Protein AF-A0A3L7TBD5-F1 (afdb_monomer_lite)

Foldseek 3Di:
DPQPADPLLVQLLQQQCVVCVVVVHRDRALVSSVLSLLQPCVFPVNVLQVVQFQDPVVSVVSVPPDDDPPPDDPVVPPPDDPPPVVVVVLSVQLCVPPNNYSVSSLVSCVPPHPCNVVVSVVRGGDPVVSVVVVVVVVPPPDPCPDPDPPCVVVVLLVLLQLLLVLLVLLLVLLVLLLCCCCPVVVHPVLNVLSVVLNVLSVVLSVVDPPCSNVVSHDPPPPPCPPDDDPLNVDDPDSVSSNVVSLVSNLVSLVSCLVSVVVVDPVSNVSSVVSSVSSVVSVVVVVVSVVVCVLCVPADAEAEDEPVCLDPVSLVVVLVVLVVRHAEYEYDYDDDDPVSVVVVVVSVVVSCVVSVHYYHYPDD

Structure (mmCIF, N/CA/C/O backbone):
data_AF-A0A3L7TBD5-F1
#
_entry.id   AF-A0A3L7TBD5-F1
#
loop_
_atom_site.group_PDB
_atom_site.id
_atom_site.type_symbol
_atom_site.label_atom_id
_atom_site.label_alt_id
_atom_site.label_comp_id
_atom_site.label_asym_id
_atom_site.label_entity_id
_atom_site.label_seq_id
_atom_site.pdbx_PDB_ins_code
_atom_site.Cartn_x
_atom_site.Cartn_y
_atom_site.Cartn_z
_atom_site.occupancy
_atom_site.B_iso_or_equiv
_atom_site.auth_seq_id
_atom_site.auth_comp_id
_atom_site.auth_asym_id
_atom_site.auth_atom_id
_atom_site.pdbx_PDB_model_num
ATOM 1 N N . MET A 1 1 ? -10.006 13.320 22.176 1.00 32.62 1 MET A N 1
ATOM 2 C CA . MET A 1 1 ? -10.941 13.324 23.313 1.00 32.62 1 MET A CA 1
ATOM 3 C C . MET A 1 1 ? -10.273 12.534 24.424 1.00 32.62 1 MET A C 1
ATOM 5 O O . MET A 1 1 ? -10.034 11.346 24.231 1.00 32.62 1 MET A O 1
ATOM 9 N N . GLU A 1 2 ? -9.809 13.201 25.481 1.00 36.69 2 GLU A N 1
ATOM 10 C CA . GLU A 1 2 ? -9.269 12.500 26.653 1.00 36.69 2 GLU A CA 1
ATOM 11 C C . GLU A 1 2 ? -10.401 11.669 27.273 1.00 36.69 2 GLU A C 1
ATOM 13 O O . GLU A 1 2 ? -11.521 12.150 27.407 1.00 36.69 2 GLU A O 1
ATOM 18 N N . LEU A 1 3 ? -10.144 10.389 27.548 1.00 50.59 3 LEU A N 1
ATOM 19 C CA . LEU A 1 3 ? -11.123 9.492 28.164 1.00 50.59 3 LEU A CA 1
ATOM 20 C C . LEU A 1 3 ? -11.339 9.939 29.618 1.00 50.59 3 LEU A C 1
ATOM 22 O O . LEU A 1 3 ? -10.453 9.723 30.448 1.00 50.59 3 LEU A O 1
ATOM 26 N N . GLU A 1 4 ? -12.489 10.537 29.934 1.00 58.34 4 GLU A N 1
ATOM 27 C CA . GLU A 1 4 ? -12.865 10.907 31.307 1.00 58.34 4 GLU A CA 1
ATOM 28 C C . GLU A 1 4 ? -13.309 9.670 32.106 1.00 58.34 4 GLU A C 1
ATOM 30 O O . GLU A 1 4 ? -14.465 9.500 32.474 1.00 58.34 4 GLU A O 1
ATOM 35 N N . LEU A 1 5 ? -12.376 8.753 32.367 1.00 62.25 5 LEU A N 1
ATOM 36 C CA . LEU A 1 5 ? -12.592 7.710 33.368 1.00 62.25 5 LEU A CA 1
ATOM 37 C C . LEU A 1 5 ? -12.503 8.326 34.761 1.00 62.25 5 LEU A C 1
ATOM 39 O O . LEU A 1 5 ? -11.582 9.096 35.052 1.00 62.25 5 LEU A O 1
ATOM 43 N N . SER A 1 6 ? -13.386 7.902 35.664 1.00 67.31 6 SER A N 1
ATOM 44 C CA . SER A 1 6 ? -13.241 8.259 37.073 1.00 67.31 6 SER A CA 1
ATOM 45 C C . SER A 1 6 ? -11.882 7.784 37.600 1.00 67.31 6 SER A C 1
ATOM 47 O O . SER A 1 6 ? -11.370 6.726 37.214 1.00 67.31 6 SER A O 1
ATOM 49 N N . SER A 1 7 ? -11.293 8.544 38.526 1.00 65.50 7 SER A N 1
ATOM 50 C CA . SER A 1 7 ? -9.978 8.199 39.082 1.00 65.50 7 SER A CA 1
ATOM 51 C C . SER A 1 7 ? -9.959 6.801 39.722 1.00 65.50 7 SER A C 1
ATOM 53 O O . SER A 1 7 ? -8.948 6.107 39.648 1.00 65.50 7 SER A O 1
ATOM 55 N N . ALA A 1 8 ? -11.086 6.359 40.291 1.00 66.06 8 ALA A N 1
ATOM 56 C CA . ALA A 1 8 ? -11.262 5.017 40.842 1.00 66.06 8 ALA A CA 1
ATOM 57 C C . ALA A 1 8 ? -11.286 3.932 39.753 1.00 66.06 8 ALA A C 1
ATOM 59 O O . ALA A 1 8 ? -10.592 2.926 39.885 1.00 66.06 8 ALA A O 1
ATOM 60 N N . CYS A 1 9 ? -12.019 4.151 38.656 1.00 69.81 9 CYS A N 1
ATOM 61 C CA . CYS A 1 9 ? -12.056 3.218 37.527 1.00 69.81 9 CYS A CA 1
ATOM 62 C C . CYS A 1 9 ? -10.676 3.064 36.878 1.00 69.81 9 CYS A C 1
ATOM 64 O O . CYS A 1 9 ? -10.255 1.947 36.583 1.00 69.81 9 CYS A O 1
ATOM 66 N N . ARG A 1 10 ? -9.947 4.173 36.697 1.00 68.38 10 ARG A N 1
ATOM 67 C CA . ARG A 1 10 ? -8.594 4.149 36.129 1.00 68.38 10 ARG A CA 1
ATOM 68 C C . ARG A 1 10 ? -7.637 3.325 36.993 1.00 68.38 10 ARG A C 1
ATOM 70 O O . ARG A 1 10 ? -6.993 2.421 36.476 1.00 68.38 10 ARG A O 1
ATOM 77 N N . ARG A 1 11 ? -7.620 3.571 38.310 1.00 69.06 11 ARG A N 1
ATOM 78 C CA . ARG A 1 11 ? -6.788 2.808 39.258 1.00 69.06 11 ARG A CA 1
ATOM 79 C C . ARG A 1 11 ? -7.113 1.315 39.252 1.00 69.06 11 ARG A C 1
ATOM 81 O O . ARG A 1 11 ? -6.197 0.500 39.254 1.00 69.06 11 ARG A O 1
ATOM 88 N N . ALA A 1 12 ? -8.397 0.955 39.226 1.00 73.12 12 ALA A N 1
ATOM 89 C CA . ALA A 1 12 ? -8.809 -0.446 39.177 1.00 73.12 12 ALA A CA 1
ATOM 90 C C . ALA A 1 12 ? -8.373 -1.127 37.871 1.00 73.12 12 ALA A C 1
ATOM 92 O O . ALA A 1 12 ? -7.900 -2.260 37.890 1.00 73.12 12 ALA A O 1
ATOM 93 N N . LEU A 1 13 ? -8.488 -0.437 36.734 1.00 73.25 13 LEU A N 1
ATOM 94 C CA . LEU A 1 13 ? -8.055 -0.975 35.448 1.00 73.25 13 LEU A CA 1
ATOM 95 C C . LEU A 1 13 ? -6.535 -1.195 35.421 1.00 73.25 13 LEU A C 1
ATOM 97 O O . LEU A 1 13 ? -6.084 -2.272 35.040 1.00 73.25 13 LEU A O 1
ATOM 101 N N . ASP A 1 14 ? -5.754 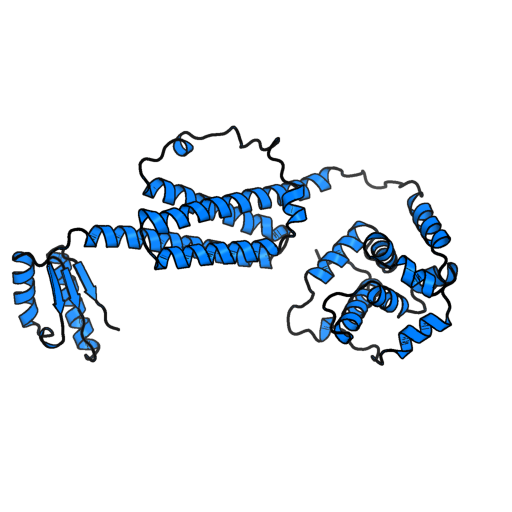-0.225 35.898 1.00 66.19 14 ASP A N 1
ATOM 102 C CA . ASP A 1 14 ? -4.292 -0.339 35.983 1.00 66.19 14 ASP A CA 1
ATOM 103 C C . ASP A 1 14 ? -3.857 -1.509 36.859 1.00 66.19 14 ASP A C 1
ATOM 105 O O . ASP A 1 14 ? -2.980 -2.295 36.491 1.00 66.19 14 ASP A O 1
ATOM 109 N N . PHE A 1 15 ? -4.508 -1.652 38.010 1.00 71.38 15 PHE A N 1
ATOM 110 C CA . PHE A 1 15 ? -4.182 -2.707 38.950 1.00 71.38 15 PHE A CA 1
ATOM 111 C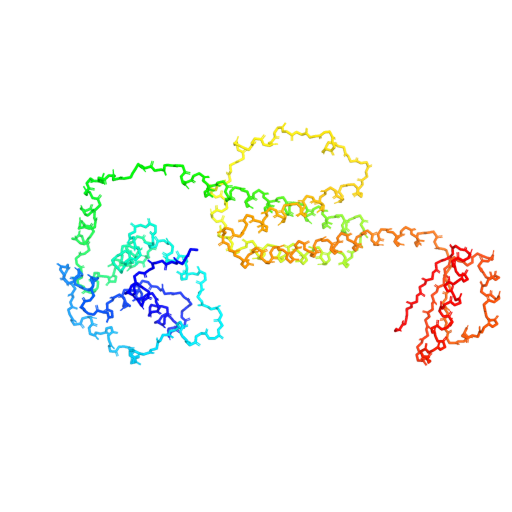 C . PHE A 1 15 ? -4.568 -4.096 38.413 1.00 71.38 15 PHE A C 1
ATOM 113 O O . PHE A 1 15 ? -3.806 -5.046 38.582 1.00 71.38 15 PHE A O 1
ATOM 120 N N . ALA A 1 16 ? -5.665 -4.219 37.658 1.00 74.56 16 ALA A N 1
ATOM 121 C CA . ALA A 1 16 ? -6.030 -5.470 36.992 1.00 74.56 16 ALA A CA 1
ATOM 122 C C . ALA A 1 16 ? -4.959 -5.932 35.988 1.00 74.56 16 ALA A C 1
ATOM 124 O O . ALA A 1 16 ? -4.599 -7.109 35.959 1.00 74.56 16 ALA A O 1
ATOM 125 N N . PHE A 1 17 ? -4.419 -5.008 35.184 1.00 70.12 17 PHE A N 1
ATOM 126 C CA . PHE A 1 17 ? -3.333 -5.313 34.246 1.00 70.12 17 PHE A CA 1
ATOM 127 C C . PHE A 1 17 ? -2.033 -5.691 34.961 1.00 70.12 17 PHE A C 1
ATOM 129 O O . PHE A 1 17 ? -1.319 -6.573 34.485 1.00 70.12 17 PHE A O 1
ATOM 136 N N . HIS A 1 18 ? -1.743 -5.071 36.107 1.00 66.94 18 HIS A N 1
ATOM 137 C CA . HIS A 1 18 ? -0.585 -5.437 36.919 1.00 66.94 18 HIS A CA 1
ATOM 138 C C . HIS A 1 18 ? -0.689 -6.879 37.435 1.00 66.94 18 HIS A C 1
ATOM 140 O O . HIS A 1 18 ? 0.249 -7.656 37.272 1.00 66.94 18 HIS A O 1
ATOM 146 N N . LEU A 1 19 ? -1.848 -7.260 37.983 1.00 67.56 19 LEU A N 1
ATOM 147 C CA . LEU A 1 19 ? -2.091 -8.620 38.476 1.00 67.56 19 LEU A CA 1
ATOM 148 C C . LEU A 1 19 ? -1.959 -9.668 37.360 1.00 67.56 19 LEU A C 1
ATOM 150 O O . LEU A 1 19 ? -1.375 -10.727 37.569 1.00 67.56 19 LEU A O 1
ATOM 154 N N . ALA A 1 20 ? -2.455 -9.364 36.158 1.00 67.19 20 ALA A N 1
ATOM 155 C CA . ALA A 1 20 ? -2.310 -10.252 35.005 1.00 67.19 20 ALA A CA 1
ATOM 156 C C . ALA A 1 20 ? -0.838 -10.437 34.605 1.00 67.19 20 ALA A C 1
ATOM 158 O O . ALA A 1 20 ? -0.393 -11.557 34.347 1.00 67.19 20 ALA A O 1
ATOM 159 N N . PHE A 1 21 ? -0.071 -9.343 34.601 1.00 65.12 21 PHE A N 1
ATOM 160 C CA . PHE A 1 21 ? 1.344 -9.361 34.245 1.00 65.12 21 PHE A CA 1
ATOM 161 C C . PHE A 1 21 ? 2.186 -10.190 35.225 1.00 65.12 21 PHE A C 1
ATOM 163 O O . PHE A 1 21 ? 3.085 -10.911 34.792 1.00 65.12 21 PHE A O 1
ATOM 170 N N . GLU A 1 22 ? 1.877 -10.143 36.522 1.00 65.94 22 GLU A N 1
ATOM 171 C CA . GLU A 1 22 ? 2.547 -10.960 37.546 1.00 65.94 22 GLU A CA 1
ATOM 172 C C . GLU A 1 22 ? 2.331 -12.465 37.341 1.00 65.94 22 GLU A C 1
ATOM 174 O O . GLU A 1 22 ? 3.229 -13.261 37.612 1.00 65.94 22 GLU A O 1
ATOM 179 N N . GLU A 1 23 ? 1.185 -12.861 36.787 1.00 68.12 23 GLU A N 1
ATOM 180 C CA . GLU A 1 23 ? 0.908 -14.248 36.398 1.00 68.12 23 GLU A CA 1
ATOM 181 C C . GLU A 1 23 ? 1.479 -14.621 35.012 1.00 68.12 23 GLU A C 1
ATOM 183 O O . GLU A 1 23 ? 1.292 -15.742 34.535 1.00 68.12 23 GLU A O 1
ATOM 188 N N . GLY A 1 24 ? 2.184 -13.702 34.342 1.00 59.91 24 GLY A N 1
ATOM 189 C CA . GLY A 1 24 ? 2.690 -13.891 32.980 1.00 59.91 24 GLY A CA 1
ATOM 190 C C . GLY A 1 24 ? 1.596 -13.857 31.907 1.00 59.91 24 GLY A C 1
ATOM 191 O O . GLY A 1 24 ? 1.828 -14.282 30.772 1.00 59.91 24 GLY A O 1
ATOM 192 N N . ILE A 1 25 ? 0.406 -13.358 32.250 1.00 62.72 25 ILE A N 1
ATOM 193 C CA . ILE A 1 25 ? -0.750 -13.254 31.363 1.00 62.72 25 ILE A CA 1
ATOM 194 C C . ILE A 1 25 ? -0.787 -11.845 30.760 1.00 62.72 25 ILE A C 1
ATOM 196 O O . ILE A 1 25 ? -0.716 -10.830 31.447 1.00 62.72 25 ILE A O 1
ATOM 200 N N . LEU A 1 26 ? -0.905 -11.776 29.434 1.00 57.16 26 LEU A N 1
ATOM 201 C CA . LEU A 1 26 ? -0.907 -10.514 28.682 1.00 57.16 26 LEU A CA 1
ATOM 202 C C . LEU A 1 26 ? -2.213 -9.712 28.817 1.00 57.16 26 LEU A C 1
ATOM 204 O O . LEU A 1 26 ? -2.220 -8.517 28.524 1.00 57.16 26 LEU A O 1
ATOM 208 N N . GLU A 1 27 ? -3.316 -10.360 29.194 1.00 65.81 27 GLU A N 1
ATOM 209 C CA . GLU A 1 27 ? -4.639 -9.745 29.326 1.00 65.81 27 GLU A CA 1
ATOM 210 C C . GLU A 1 27 ? -5.276 -10.084 30.680 1.00 65.81 27 GLU A C 1
ATOM 212 O O . GLU A 1 27 ? -5.279 -11.251 31.077 1.00 65.81 27 GLU A O 1
ATOM 217 N N . PRO A 1 28 ? -5.854 -9.098 31.388 1.00 69.44 28 PRO A N 1
ATOM 218 C CA . PRO A 1 28 ? -6.527 -9.368 32.642 1.00 69.44 28 PRO A CA 1
ATOM 219 C C . PRO A 1 28 ? -7.815 -10.140 32.392 1.00 69.44 28 PRO A C 1
ATOM 221 O O . PRO A 1 28 ? -8.750 -9.647 31.778 1.00 69.44 28 PRO A O 1
ATOM 224 N N . GLU A 1 29 ? -7.859 -11.368 32.892 1.00 72.31 29 GLU A N 1
ATOM 225 C CA . GLU A 1 29 ? -9.085 -12.145 33.072 1.00 72.31 29 GLU A CA 1
ATOM 226 C C . GLU A 1 29 ? -9.986 -11.571 34.184 1.00 72.31 29 GLU A C 1
ATOM 228 O O . GLU A 1 29 ? -9.539 -10.787 35.025 1.00 72.31 29 GLU A O 1
ATOM 233 N N . ALA A 1 30 ? -11.235 -12.048 34.250 1.00 74.88 30 ALA A N 1
ATOM 234 C CA . ALA A 1 30 ? -12.254 -11.610 35.211 1.00 74.88 30 ALA A CA 1
ATOM 235 C C . ALA A 1 30 ? -11.753 -11.590 36.665 1.00 74.88 30 ALA A C 1
ATOM 237 O O . ALA A 1 30 ? -12.043 -10.660 37.414 1.00 74.88 30 ALA A O 1
ATOM 238 N N . LYS A 1 31 ? -10.941 -12.583 37.051 1.00 77.69 31 LYS A N 1
ATOM 239 C CA . LYS A 1 31 ? -10.355 -12.686 38.395 1.00 77.69 31 LYS A CA 1
ATOM 240 C C . LYS A 1 31 ? -9.462 -11.491 38.748 1.00 77.69 31 LYS A C 1
ATOM 242 O O . LYS A 1 31 ? -9.508 -11.023 39.884 1.00 77.69 31 LYS A O 1
ATOM 247 N N . HIS A 1 32 ? -8.699 -10.968 37.786 1.00 78.19 32 HIS A N 1
ATOM 248 C CA . HIS A 1 32 ? -7.800 -9.833 37.995 1.00 78.19 32 HIS A CA 1
ATOM 249 C C . HIS A 1 32 ? -8.599 -8.533 38.098 1.00 78.19 32 HIS A C 1
ATOM 251 O O . HIS A 1 32 ? -8.355 -7.729 38.992 1.00 78.19 32 HIS A O 1
ATOM 257 N N . CYS A 1 33 ? -9.604 -8.360 37.234 1.00 77.75 33 CYS A N 1
ATOM 258 C CA . CYS A 1 33 ? -10.476 -7.187 37.240 1.00 77.75 33 CYS A CA 1
ATOM 259 C C . CYS A 1 33 ? -11.320 -7.094 38.520 1.00 77.75 33 CYS A C 1
ATOM 261 O O . CYS A 1 33 ? -11.387 -6.032 39.133 1.00 77.75 33 CYS A O 1
ATOM 263 N N . ILE A 1 34 ? -11.915 -8.206 38.969 1.00 79.06 34 ILE A N 1
ATOM 264 C CA . ILE A 1 34 ? -12.702 -8.253 40.212 1.00 79.06 34 ILE A CA 1
ATOM 265 C C . ILE A 1 34 ? -11.802 -7.984 41.422 1.00 79.06 34 ILE A C 1
ATOM 267 O O . ILE A 1 34 ? -12.145 -7.162 42.268 1.00 79.06 34 ILE A O 1
ATOM 271 N N . SER A 1 35 ? -10.624 -8.614 41.482 1.00 78.00 35 SER A N 1
ATOM 272 C CA . SER A 1 35 ? -9.656 -8.367 42.561 1.00 78.00 35 SER A CA 1
ATOM 273 C C . SER A 1 35 ? -9.225 -6.904 42.605 1.00 78.00 35 SER A C 1
ATOM 275 O O . SER A 1 35 ? -9.069 -6.338 43.686 1.00 78.00 35 SER A O 1
ATOM 277 N N . ALA A 1 36 ? -9.089 -6.269 41.439 1.00 78.62 36 ALA A N 1
ATOM 278 C CA . ALA A 1 36 ? -8.700 -4.877 41.367 1.00 78.62 36 ALA A CA 1
ATOM 279 C C . ALA A 1 36 ? -9.809 -3.898 41.768 1.00 78.62 36 ALA A C 1
ATOM 281 O O . ALA A 1 36 ? -9.531 -2.892 42.417 1.00 78.62 36 ALA A O 1
ATOM 282 N N . LEU A 1 37 ? -11.067 -4.206 41.446 1.00 79.81 37 LEU A N 1
ATOM 283 C CA . LEU A 1 37 ? -12.223 -3.440 41.919 1.00 79.81 37 LEU A CA 1
ATOM 284 C C . LEU A 1 37 ? -12.410 -3.548 43.439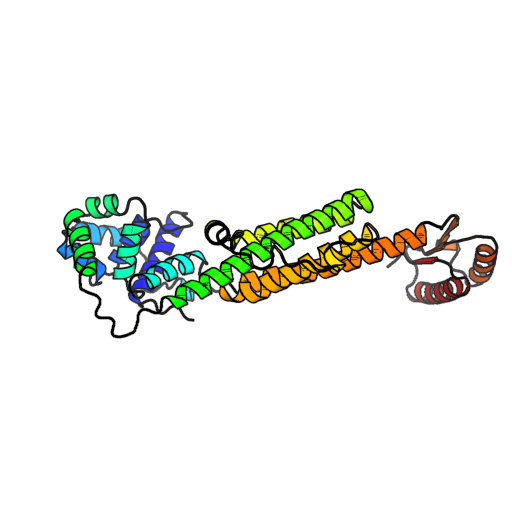 1.00 79.81 37 LEU A C 1
ATOM 286 O O . LEU A 1 37 ? -12.783 -2.567 44.078 1.00 79.81 37 LEU A O 1
ATOM 290 N N . LEU A 1 38 ? -12.108 -4.715 44.015 1.00 79.94 38 LEU A N 1
ATOM 291 C CA . LEU A 1 38 ? -12.195 -4.979 45.456 1.00 79.94 38 LEU A CA 1
ATOM 292 C C . LEU A 1 38 ? -10.986 -4.470 46.258 1.00 79.94 38 LEU A C 1
ATOM 294 O O . LEU A 1 38 ? -10.988 -4.545 47.488 1.00 79.94 38 LEU A O 1
ATOM 298 N N . PHE A 1 39 ? -9.955 -3.944 45.588 1.00 75.31 39 PHE A N 1
ATOM 299 C CA . PHE A 1 39 ? -8.785 -3.362 46.249 1.00 75.31 39 PHE A CA 1
ATOM 300 C C . PHE A 1 39 ? -9.131 -2.101 47.051 1.00 75.31 39 PHE A C 1
ATOM 302 O O . PHE A 1 39 ? -8.462 -1.804 48.040 1.00 75.31 39 PHE A O 1
ATOM 309 N N . ASP A 1 40 ? -10.185 -1.382 46.652 1.00 72.00 40 ASP A N 1
ATOM 310 C CA . ASP A 1 40 ? -10.737 -0.249 47.392 1.00 72.00 40 ASP A CA 1
ATOM 311 C C . ASP A 1 40 ? -11.884 -0.731 48.311 1.00 72.00 40 ASP A C 1
ATOM 313 O O . ASP A 1 40 ? -13.018 -0.904 47.850 1.00 72.00 40 ASP A O 1
ATOM 317 N N . PRO A 1 41 ? -11.625 -1.007 49.608 1.00 65.62 41 PRO A N 1
ATOM 318 C CA . PRO A 1 41 ? -12.597 -1.640 50.505 1.00 65.62 41 PRO A CA 1
ATOM 319 C C . PRO A 1 41 ? -13.785 -0.740 50.874 1.00 65.62 41 PRO A C 1
ATOM 321 O O . PRO A 1 41 ? -14.825 -1.252 51.296 1.00 65.62 41 PRO A O 1
ATOM 324 N N . GLU A 1 42 ? -13.614 0.574 50.719 1.00 69.44 42 GLU A N 1
ATOM 325 C CA . GLU A 1 42 ? -14.640 1.611 50.898 1.00 69.44 42 GLU A CA 1
ATOM 326 C C . GLU A 1 42 ? -15.197 2.082 49.541 1.00 69.44 42 GLU A C 1
ATOM 328 O O . GLU A 1 42 ? -16.036 2.981 49.473 1.00 69.44 42 GLU A O 1
ATOM 333 N N . GLY A 1 43 ? -14.725 1.483 48.442 1.00 72.88 43 GLY A N 1
ATOM 334 C CA . GLY A 1 43 ? -15.135 1.817 47.090 1.00 72.88 43 GLY A CA 1
ATOM 335 C C . GLY A 1 43 ? -16.595 1.440 46.808 1.00 72.88 43 GLY A C 1
ATOM 336 O O . GLY A 1 43 ? -17.140 0.509 47.410 1.00 72.88 43 GLY A O 1
ATOM 337 N N . PRO A 1 44 ? -17.241 2.113 45.838 1.00 75.00 44 PRO A N 1
ATOM 338 C CA . PRO A 1 44 ? -18.661 1.916 45.537 1.00 75.00 44 PRO A CA 1
ATOM 339 C C . PRO A 1 44 ? -18.986 0.482 45.094 1.00 75.00 44 PRO A C 1
ATOM 341 O O . PRO A 1 44 ? -20.044 -0.035 45.434 1.00 75.00 44 PRO A O 1
ATOM 344 N N . VAL A 1 45 ? -18.064 -0.190 44.396 1.00 80.19 45 VAL A N 1
ATOM 345 C CA . VAL A 1 45 ? -18.223 -1.594 43.980 1.00 80.19 45 VAL A CA 1
ATOM 346 C C . VAL A 1 45 ? -18.172 -2.541 45.175 1.00 80.19 45 VAL A C 1
ATOM 348 O O . VAL A 1 45 ? -19.011 -3.430 45.286 1.00 80.19 45 VAL A O 1
ATOM 351 N N . THR A 1 46 ? -17.225 -2.344 46.092 1.00 80.81 46 THR A N 1
ATOM 352 C CA . THR A 1 46 ? -17.104 -3.188 47.284 1.00 80.81 46 THR A CA 1
ATOM 353 C C . THR A 1 46 ? -18.321 -3.039 48.191 1.00 80.81 46 THR A C 1
ATOM 355 O O . THR A 1 46 ? -18.842 -4.040 48.674 1.00 80.81 46 THR A O 1
ATOM 358 N N . ASN A 1 47 ? -18.804 -1.810 48.389 1.00 80.62 47 ASN A N 1
ATOM 359 C CA . ASN A 1 47 ? -20.003 -1.553 49.186 1.00 80.62 47 ASN A CA 1
ATOM 360 C C . ASN A 1 47 ? -21.251 -2.170 48.549 1.00 80.62 47 ASN A C 1
ATOM 362 O O . ASN A 1 47 ? -21.986 -2.871 49.237 1.00 80.62 47 ASN A O 1
ATOM 366 N N . LEU A 1 48 ? -21.420 -2.028 47.231 1.00 83.25 48 LEU A N 1
ATOM 367 C CA . LEU A 1 48 ? -22.513 -2.683 46.515 1.00 83.25 48 LEU A CA 1
ATOM 368 C C . LEU A 1 48 ? -22.461 -4.208 46.678 1.00 83.25 48 LEU A C 1
ATOM 370 O O . LEU A 1 48 ? -23.459 -4.839 46.999 1.00 83.25 48 LEU A O 1
ATOM 374 N N . LEU A 1 49 ? -21.295 -4.827 46.488 1.00 83.19 49 LEU A N 1
ATOM 375 C CA . LEU A 1 49 ? -21.169 -6.281 46.599 1.00 83.19 49 LEU A CA 1
ATOM 376 C C . LEU A 1 49 ? -21.371 -6.786 48.040 1.00 83.19 49 LEU A C 1
ATOM 378 O O . LEU A 1 49 ? -21.864 -7.902 48.215 1.00 83.19 49 LEU A O 1
ATOM 382 N N . LYS A 1 50 ? -21.058 -5.982 49.071 1.00 83.94 50 LYS A N 1
ATOM 383 C CA . LYS A 1 50 ? -21.411 -6.284 50.474 1.00 83.94 50 LYS A CA 1
ATOM 384 C C . LYS A 1 50 ? -22.925 -6.362 50.665 1.00 83.94 50 LYS A C 1
ATOM 386 O O . LYS A 1 50 ? -23.386 -7.306 51.306 1.00 83.94 50 LYS A O 1
ATOM 391 N N . ASP A 1 51 ? -23.683 -5.452 50.052 1.00 83.81 51 ASP A N 1
ATOM 392 C CA . ASP A 1 51 ? -25.153 -5.471 50.101 1.00 83.81 51 ASP A CA 1
ATOM 393 C C . ASP A 1 51 ? -25.740 -6.760 49.487 1.00 83.81 51 ASP A C 1
ATOM 395 O O . ASP A 1 51 ? -26.828 -7.190 49.867 1.00 83.81 51 ASP A O 1
ATOM 399 N N . PHE A 1 52 ? -24.984 -7.430 48.607 1.00 85.69 52 PHE A N 1
ATOM 400 C CA . PHE A 1 52 ? -25.340 -8.712 47.985 1.00 85.69 52 PHE A CA 1
ATOM 401 C C . PHE A 1 52 ? -24.621 -9.936 48.575 1.00 85.69 52 PHE A C 1
ATOM 403 O O . PHE A 1 52 ? -24.653 -11.010 47.973 1.00 85.69 52 PHE A O 1
ATOM 410 N N . GLY A 1 53 ? -24.001 -9.821 49.754 1.00 81.31 53 GLY A N 1
ATOM 411 C CA . GLY A 1 53 ? -23.485 -10.972 50.508 1.00 81.31 53 GLY A CA 1
ATOM 412 C C . GLY A 1 53 ? -21.992 -11.279 50.348 1.00 81.31 53 GLY A C 1
ATOM 413 O O . GLY A 1 53 ? -21.544 -12.341 50.789 1.00 81.31 53 GLY A O 1
ATOM 414 N N . LEU A 1 54 ? -21.199 -10.369 49.767 1.00 84.06 54 LEU A N 1
ATOM 415 C CA . LEU A 1 54 ? -19.739 -10.507 49.697 1.00 84.06 54 LEU A CA 1
ATOM 416 C C . LEU A 1 54 ? -19.131 -10.772 51.087 1.00 84.06 54 LEU A C 1
ATOM 418 O O . LEU A 1 54 ? -19.275 -9.970 52.011 1.00 84.06 54 LEU A O 1
ATOM 422 N N . GLN A 1 55 ? -18.400 -11.879 51.233 1.00 77.88 55 GLN A N 1
ATOM 423 C CA . GLN A 1 55 ? -17.765 -12.238 52.503 1.00 77.88 55 GLN A CA 1
ATOM 424 C C . GLN A 1 55 ? -16.512 -11.390 52.764 1.00 77.88 55 GLN A C 1
ATOM 426 O O . GLN A 1 55 ? -15.538 -11.456 52.012 1.00 77.88 55 GLN A O 1
ATOM 431 N N . GLU A 1 56 ? -16.473 -10.662 53.885 1.00 67.31 56 GLU A N 1
ATOM 432 C CA . GLU A 1 56 ? -15.344 -9.780 54.238 1.00 67.31 56 GLU A CA 1
ATOM 433 C C . GLU A 1 56 ? -13.990 -10.508 54.325 1.00 67.31 56 GLU A C 1
ATOM 435 O O . GLU A 1 56 ? -12.950 -9.949 53.973 1.00 67.31 56 GLU A O 1
ATOM 440 N N . SER A 1 57 ? -13.986 -11.789 54.710 1.00 64.62 57 SER A N 1
ATOM 441 C CA . SER A 1 57 ? -12.776 -12.625 54.755 1.00 64.62 57 SER A CA 1
ATOM 442 C C . SER A 1 57 ? -12.122 -12.821 53.379 1.00 64.62 57 SER A C 1
ATOM 444 O O . SER A 1 57 ? -10.908 -13.017 53.299 1.00 64.62 57 SER A O 1
ATOM 446 N N . ARG A 1 58 ? -12.898 -12.722 52.290 1.00 65.12 58 ARG A N 1
ATOM 447 C CA . ARG A 1 58 ? -12.424 -12.855 50.903 1.00 65.12 58 ARG A CA 1
ATOM 448 C C . ARG A 1 58 ? -11.869 -11.548 50.333 1.00 65.12 58 ARG A C 1
ATOM 450 O O . ARG A 1 58 ? -10.978 -11.594 49.486 1.00 65.12 58 ARG A O 1
ATOM 457 N N . ILE A 1 59 ? -12.298 -10.403 50.867 1.00 60.41 59 ILE A N 1
ATOM 458 C CA . ILE A 1 59 ? -11.728 -9.081 50.550 1.00 60.41 59 ILE A CA 1
ATOM 459 C C . ILE A 1 59 ? -10.276 -9.008 51.049 1.00 60.41 59 ILE A C 1
ATOM 461 O O . ILE A 1 59 ? -9.384 -8.519 50.360 1.00 60.41 59 ILE A O 1
ATOM 465 N N . VAL A 1 60 ? -10.005 -9.563 52.236 1.00 51.09 60 VAL A N 1
ATOM 466 C CA . VAL A 1 60 ? -8.660 -9.569 52.835 1.00 51.09 60 VAL A CA 1
ATOM 467 C C . VAL A 1 60 ? -7.709 -10.528 52.109 1.00 51.09 60 VAL A C 1
ATOM 469 O O . VAL A 1 60 ? -6.532 -10.204 51.968 1.00 51.09 60 VAL A O 1
ATOM 472 N N . SER A 1 61 ? -8.196 -11.647 51.556 1.00 50.44 61 SER A N 1
ATOM 473 C CA . SER A 1 61 ? -7.350 -12.537 50.741 1.00 50.44 61 SER A CA 1
ATOM 474 C C . SER A 1 61 ? -6.870 -11.909 49.427 1.00 50.44 61 SER A C 1
ATOM 476 O O . SER A 1 61 ? -5.806 -12.285 48.941 1.00 50.44 61 SER A O 1
ATOM 478 N N . ALA A 1 62 ? -7.596 -10.918 48.889 1.00 48.00 62 ALA A N 1
ATOM 479 C CA . ALA A 1 62 ? -7.128 -10.116 47.756 1.00 48.00 62 ALA A CA 1
ATOM 480 C C . ALA A 1 62 ? -5.997 -9.146 48.158 1.00 48.00 62 ALA A C 1
ATOM 482 O O . ALA A 1 62 ? -5.148 -8.827 47.332 1.00 48.00 62 ALA A O 1
ATOM 483 N N . LYS A 1 63 ? -5.931 -8.730 49.437 1.00 48.09 63 LYS A N 1
ATOM 484 C CA . LYS A 1 63 ? -4.830 -7.909 49.978 1.00 48.09 63 LYS A CA 1
ATOM 485 C C . LYS A 1 63 ? -3.558 -8.710 50.245 1.00 48.09 63 LYS A C 1
ATOM 487 O O . LYS A 1 63 ? -2.467 -8.189 50.054 1.00 48.09 63 LYS A O 1
ATOM 492 N N . THR A 1 64 ? -3.669 -9.946 50.736 1.00 41.22 64 THR A N 1
ATOM 493 C CA . THR A 1 64 ? -2.495 -10.710 51.202 1.00 41.22 64 THR A CA 1
ATOM 494 C C . THR A 1 64 ? -1.706 -11.397 50.094 1.00 41.22 64 THR A C 1
ATOM 496 O O . THR A 1 64 ? -0.613 -11.881 50.375 1.00 41.22 64 THR A O 1
ATOM 499 N N . ASN A 1 65 ? -2.219 -11.443 48.861 1.00 43.78 65 ASN A N 1
ATOM 500 C CA . ASN A 1 65 ? -1.556 -12.167 47.781 1.00 43.78 65 ASN A CA 1
ATOM 501 C C . ASN A 1 65 ? -0.616 -11.346 46.897 1.00 43.78 65 ASN A C 1
ATOM 503 O O . ASN A 1 65 ? -0.022 -11.972 46.038 1.00 43.78 65 ASN A O 1
ATOM 507 N N . ASN A 1 66 ? -0.414 -10.039 47.122 1.00 44.62 66 ASN A N 1
ATOM 508 C CA . ASN A 1 66 ? 0.727 -9.287 46.575 1.00 44.62 66 ASN A CA 1
ATOM 509 C C . ASN A 1 66 ? 1.005 -8.021 47.410 1.00 44.62 66 ASN A C 1
ATOM 511 O O . ASN A 1 66 ? 0.182 -7.111 47.491 1.00 44.62 66 ASN A O 1
ATOM 515 N N . ASN A 1 67 ? 2.186 -7.966 48.037 1.00 38.09 67 ASN A N 1
ATOM 516 C CA . ASN A 1 67 ? 2.721 -6.762 48.679 1.00 38.09 67 ASN A CA 1
ATOM 517 C C . ASN A 1 67 ? 3.093 -5.745 47.594 1.00 38.09 67 ASN A C 1
ATOM 519 O O . ASN A 1 67 ? 4.201 -5.795 47.064 1.00 38.09 67 ASN A O 1
ATOM 523 N N . ILE A 1 68 ? 2.200 -4.809 47.285 1.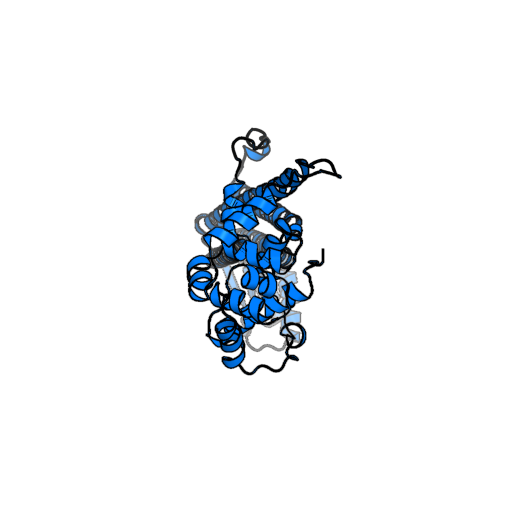00 43.75 68 ILE A N 1
ATOM 524 C CA . ILE A 1 68 ? 2.547 -3.630 46.491 1.00 43.75 68 ILE A CA 1
ATOM 525 C C . ILE A 1 68 ? 2.109 -2.399 47.277 1.00 43.75 68 ILE A C 1
ATOM 527 O O . ILE A 1 68 ? 0.926 -2.187 47.543 1.00 43.75 68 ILE A O 1
ATOM 531 N N . GLU A 1 69 ? 3.098 -1.613 47.700 1.00 38.38 69 GLU A N 1
ATOM 532 C CA . GLU A 1 69 ? 2.894 -0.308 48.317 1.00 38.38 69 GLU A CA 1
ATOM 533 C C . GLU A 1 69 ? 2.060 0.583 47.387 1.00 38.38 69 GLU A C 1
ATOM 535 O O . GLU A 1 69 ? 2.266 0.609 46.173 1.00 38.38 69 GLU A O 1
ATOM 540 N N . ALA A 1 70 ? 1.131 1.341 47.974 1.00 39.28 70 ALA A N 1
ATOM 541 C CA . ALA A 1 70 ? 0.161 2.223 47.320 1.00 39.28 70 ALA A CA 1
ATOM 542 C C . ALA A 1 70 ? 0.777 3.452 46.598 1.00 39.28 70 ALA A C 1
ATOM 544 O O . ALA A 1 70 ? 0.207 4.540 46.621 1.00 39.28 70 ALA A O 1
ATOM 545 N N . GLY A 1 71 ? 1.946 3.296 45.971 1.00 38.97 71 GLY A N 1
ATOM 546 C CA . GLY A 1 71 ? 2.698 4.348 45.287 1.00 38.97 71 GLY A CA 1
ATOM 547 C C . GLY A 1 71 ? 3.144 4.014 43.861 1.00 38.97 71 GLY A C 1
ATOM 548 O O . GLY A 1 71 ? 3.777 4.857 43.231 1.00 38.97 71 GLY A O 1
ATOM 549 N N . PHE A 1 72 ? 2.838 2.830 43.318 1.00 37.84 72 PHE A N 1
ATOM 550 C CA . PHE A 1 72 ? 3.286 2.447 41.973 1.00 37.84 72 PHE A CA 1
ATOM 551 C C . PHE A 1 72 ? 2.207 2.697 40.908 1.00 37.84 72 PHE A C 1
ATOM 553 O O . PHE A 1 72 ? 1.362 1.855 40.619 1.00 37.84 72 PHE A O 1
ATOM 560 N N . SER A 1 73 ? 2.247 3.881 40.299 1.00 38.62 73 SER A N 1
ATOM 561 C CA . SER A 1 73 ? 1.516 4.180 39.068 1.00 38.62 73 SER A CA 1
ATOM 562 C C . SER A 1 73 ? 2.265 3.571 37.876 1.00 38.62 73 SER A C 1
ATOM 564 O O . SER A 1 73 ? 3.348 4.026 37.494 1.00 38.62 73 SER A O 1
ATOM 566 N N . VAL A 1 74 ? 1.689 2.543 37.247 1.00 39.00 74 VAL A N 1
ATOM 567 C CA . VAL A 1 74 ? 2.181 2.008 35.960 1.00 39.00 74 VAL A CA 1
ATOM 568 C C . VAL A 1 74 ? 2.186 3.104 34.876 1.00 39.00 74 VAL A C 1
ATOM 570 O O . VAL A 1 74 ? 3.023 3.085 33.976 1.00 39.00 74 VAL A O 1
ATOM 573 N N . PHE A 1 75 ? 1.333 4.126 35.011 1.00 36.34 75 PHE A N 1
ATOM 574 C CA . PHE A 1 75 ? 1.310 5.300 34.135 1.00 36.34 75 PHE A CA 1
ATOM 575 C C . PHE A 1 75 ? 2.544 6.209 34.268 1.00 36.34 75 PHE A C 1
ATOM 577 O O . PHE A 1 75 ? 2.953 6.798 33.270 1.00 36.34 75 PHE A O 1
ATOM 584 N N . GLU A 1 76 ? 3.148 6.341 35.455 1.00 37.09 76 GLU A N 1
ATOM 585 C CA . GLU A 1 76 ? 4.306 7.233 35.661 1.00 37.09 76 GLU A CA 1
ATOM 586 C C . GLU A 1 76 ? 5.650 6.557 35.362 1.00 37.09 76 GLU A C 1
ATOM 588 O O . GLU A 1 76 ? 6.599 7.215 34.930 1.00 37.09 76 GLU A O 1
ATOM 593 N N . SER A 1 77 ? 5.744 5.236 35.537 1.00 33.88 77 SER A N 1
ATOM 594 C CA . SER A 1 77 ? 6.978 4.481 35.264 1.00 33.88 77 SER A CA 1
ATOM 595 C C . SER A 1 77 ? 7.182 4.143 33.777 1.00 33.88 77 SER A C 1
ATOM 597 O O . SER A 1 77 ? 8.295 3.807 33.358 1.00 33.88 77 SER A O 1
ATOM 599 N N . ALA A 1 78 ? 6.153 4.302 32.940 1.00 33.84 78 ALA A N 1
ATOM 600 C CA . ALA A 1 78 ? 6.218 4.026 31.511 1.00 33.84 78 ALA A CA 1
ATOM 601 C C . ALA A 1 78 ? 6.848 5.189 30.716 1.00 33.84 78 ALA A C 1
ATOM 603 O O . ALA A 1 78 ? 6.187 5.907 29.967 1.00 33.84 78 ALA A O 1
ATOM 604 N N . LYS A 1 79 ? 8.180 5.321 30.763 1.00 32.53 79 LYS A N 1
ATOM 605 C CA . LYS A 1 79 ? 8.946 5.956 29.669 1.00 32.53 79 LYS A CA 1
ATOM 606 C C . LYS A 1 79 ? 8.936 5.050 28.421 1.00 32.53 79 LYS A C 1
ATOM 608 O O . LYS A 1 79 ? 9.988 4.546 28.036 1.00 32.53 79 LYS A O 1
ATOM 613 N N . LYS A 1 80 ? 7.756 4.808 27.827 1.00 32.38 80 LYS A N 1
ATOM 614 C CA . LYS A 1 80 ? 7.458 4.346 26.444 1.00 32.38 80 LYS A CA 1
ATOM 615 C C . LYS A 1 80 ? 6.003 3.838 26.348 1.00 32.38 80 LYS A C 1
ATOM 617 O O . LYS A 1 80 ? 5.467 3.363 27.344 1.00 32.38 80 LYS A O 1
ATOM 622 N N . PRO A 1 81 ? 5.356 3.954 25.173 1.00 36.75 81 PRO A N 1
ATOM 623 C CA . PRO A 1 81 ? 3.903 3.968 25.038 1.00 36.75 81 PRO A CA 1
ATOM 624 C C . PRO A 1 81 ? 3.337 2.550 25.124 1.00 36.75 81 PRO A C 1
ATOM 626 O O . PRO A 1 81 ? 3.332 1.805 24.149 1.00 36.75 81 PRO A O 1
ATOM 629 N N . TYR A 1 82 ? 2.873 2.166 26.307 1.00 34.66 82 TYR A N 1
ATOM 630 C CA . TYR A 1 82 ? 2.084 0.950 26.491 1.00 34.66 82 TYR A CA 1
ATOM 631 C C . TYR A 1 82 ? 0.852 1.227 27.353 1.00 34.66 82 TYR A C 1
ATOM 633 O O . TYR A 1 82 ? 0.459 0.421 28.188 1.00 34.66 82 TYR A O 1
ATOM 641 N N . ILE A 1 83 ? 0.177 2.356 27.107 1.00 46.34 83 ILE A N 1
ATOM 642 C CA . ILE A 1 83 ? -1.278 2.364 27.284 1.00 46.34 83 ILE A CA 1
ATOM 643 C C . ILE A 1 83 ? -1.781 1.491 26.138 1.00 46.34 83 ILE A C 1
ATOM 645 O O . ILE A 1 83 ? -1.959 1.967 25.019 1.00 46.34 83 ILE A O 1
ATOM 649 N N . SER A 1 84 ? -1.840 0.177 26.362 1.00 46.81 84 SER A N 1
ATOM 650 C CA . SER A 1 84 ? -2.165 -0.762 25.294 1.00 46.81 84 SER A CA 1
ATOM 651 C C . SER A 1 84 ? -3.503 -0.356 24.663 1.00 46.81 84 SER A C 1
ATOM 653 O O . SER A 1 84 ? -4.449 0.009 25.364 1.00 46.81 84 SER A O 1
ATOM 655 N N . SER A 1 85 ? -3.619 -0.444 23.338 1.00 44.31 85 SER A N 1
ATOM 656 C CA . SER A 1 85 ? -4.885 -0.266 22.604 1.00 44.31 85 SER A CA 1
ATOM 657 C C . SER A 1 85 ? -6.047 -1.079 23.205 1.00 44.31 85 SER A C 1
ATOM 659 O O . SER A 1 85 ? -7.216 -0.743 23.024 1.00 44.31 85 SER A O 1
ATOM 661 N N . LYS A 1 86 ? -5.725 -2.118 23.987 1.00 48.81 86 LYS A N 1
ATOM 662 C CA . LYS A 1 86 ? -6.644 -2.961 24.754 1.00 48.81 86 LYS A CA 1
ATOM 663 C C . LYS A 1 86 ? -7.199 -2.286 26.014 1.00 48.81 86 LYS A C 1
ATOM 665 O O . LYS A 1 86 ? -8.402 -2.395 26.236 1.00 48.81 86 LYS A O 1
ATOM 670 N N . ILE A 1 87 ? -6.384 -1.548 26.779 1.00 51.50 87 ILE A N 1
ATOM 671 C CA . ILE A 1 87 ? -6.855 -0.678 27.878 1.00 51.50 87 ILE A CA 1
ATOM 672 C C . ILE A 1 87 ? -7.836 0.347 27.308 1.00 51.50 87 ILE A C 1
ATOM 674 O O . ILE A 1 87 ? -8.926 0.524 27.847 1.00 51.50 87 ILE A O 1
ATOM 678 N N . LEU A 1 88 ? -7.495 0.951 26.165 1.00 51.53 88 LEU A N 1
ATOM 679 C CA . LEU A 1 88 ? -8.351 1.919 25.478 1.00 51.53 88 LEU A CA 1
AT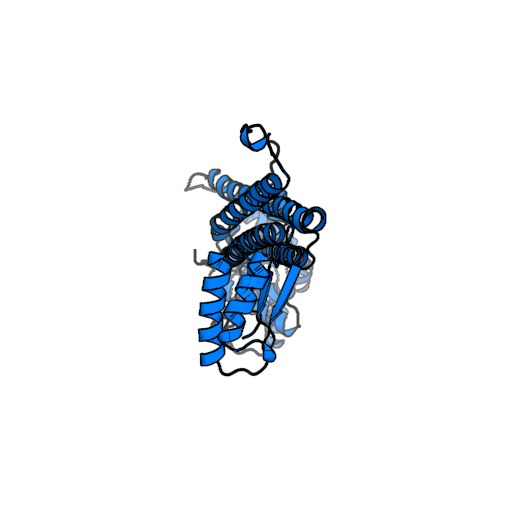OM 680 C C . LEU A 1 88 ? -9.678 1.294 25.014 1.00 51.53 88 LEU A C 1
ATOM 682 O O . LEU A 1 88 ? -10.726 1.919 25.138 1.00 51.53 88 LEU A O 1
ATOM 686 N N . ARG A 1 89 ? -9.646 0.052 24.513 1.00 55.31 89 ARG A N 1
ATOM 687 C CA . ARG A 1 89 ? -10.832 -0.699 24.068 1.00 55.31 89 ARG A CA 1
ATOM 688 C C . ARG A 1 89 ? -11.788 -1.010 25.219 1.00 55.31 89 ARG A C 1
ATOM 690 O O . ARG A 1 89 ? -12.982 -0.769 25.083 1.00 55.31 89 ARG A O 1
ATOM 697 N N . ILE A 1 90 ? -11.266 -1.520 26.336 1.00 56.88 90 ILE A N 1
ATOM 698 C CA . ILE A 1 90 ? -12.060 -1.799 27.543 1.00 56.88 90 ILE A CA 1
ATOM 699 C C . ILE A 1 90 ? -12.626 -0.488 28.105 1.00 56.88 90 ILE A C 1
ATOM 701 O O . ILE A 1 90 ? -13.819 -0.396 28.366 1.00 56.88 90 ILE A O 1
ATOM 705 N N . SER A 1 91 ? -11.803 0.562 28.173 1.00 53.62 91 SER A N 1
ATOM 706 C CA . SER A 1 91 ? -12.226 1.895 28.620 1.00 53.62 91 SER A CA 1
ATOM 707 C C . SER A 1 91 ? -13.352 2.474 27.760 1.00 53.62 91 SER A C 1
ATOM 709 O O . SER A 1 91 ? -14.329 2.978 28.301 1.00 53.62 91 SER A O 1
ATOM 711 N N . LYS A 1 92 ? -13.249 2.375 26.424 1.00 56.62 92 LYS A N 1
ATOM 712 C CA . LYS A 1 92 ? -14.290 2.835 25.489 1.00 56.62 92 LYS A CA 1
ATOM 713 C C . LYS A 1 92 ? -15.608 2.076 25.672 1.00 56.62 92 LYS A C 1
ATOM 715 O O . LYS A 1 92 ? -16.654 2.709 25.633 1.00 56.62 92 LYS A O 1
ATOM 720 N N . LYS A 1 93 ? -15.567 0.756 25.899 1.00 56.66 93 LYS A N 1
ATOM 721 C CA . LYS A 1 93 ? -16.777 -0.037 26.181 1.00 56.66 93 LYS A CA 1
ATOM 722 C C . LYS A 1 93 ? -17.436 0.372 27.505 1.00 56.66 93 LYS A C 1
ATOM 724 O O . LYS A 1 93 ? -18.627 0.640 27.520 1.00 56.66 93 LYS A O 1
ATOM 729 N N . ILE A 1 94 ? -16.654 0.520 28.578 1.00 56.19 94 ILE A N 1
ATOM 730 C CA . ILE A 1 94 ? -17.159 0.962 29.894 1.00 56.19 94 ILE A CA 1
ATOM 731 C C . ILE A 1 94 ? -17.812 2.355 29.807 1.00 56.19 94 ILE A C 1
ATOM 733 O O . ILE A 1 94 ? -18.831 2.618 30.444 1.00 56.19 94 ILE A O 1
ATOM 737 N N . LEU A 1 95 ? -17.229 3.255 29.010 1.00 52.56 95 LEU A N 1
ATOM 738 C CA . LEU A 1 95 ? -17.753 4.605 28.788 1.00 52.56 95 LEU A CA 1
ATOM 739 C C . LEU A 1 95 ? -19.045 4.633 27.962 1.00 52.56 95 LEU A C 1
ATOM 741 O O . LEU A 1 95 ? -19.855 5.528 28.177 1.00 52.56 95 LEU A O 1
ATOM 745 N N . ALA A 1 96 ? -19.249 3.680 27.047 1.00 52.50 96 ALA A N 1
ATOM 746 C CA . ALA A 1 96 ? -20.447 3.624 26.209 1.00 52.50 96 ALA A CA 1
ATOM 747 C C . ALA A 1 96 ? -21.716 3.248 26.994 1.00 52.50 96 ALA A C 1
ATOM 749 O O . ALA A 1 96 ? -22.812 3.607 26.576 1.00 52.50 96 ALA A O 1
ATOM 750 N N . GLU A 1 97 ? -21.576 2.543 28.121 1.00 52.34 97 GLU A N 1
ATOM 751 C CA . GLU A 1 97 ? -22.717 1.954 28.829 1.00 52.34 97 GLU A CA 1
ATOM 752 C C . GLU A 1 97 ? -23.050 2.642 30.165 1.00 52.34 97 GLU A C 1
ATOM 754 O O . GLU A 1 97 ? -24.223 2.634 30.534 1.00 52.34 97 GLU A O 1
ATOM 759 N N . GLN A 1 98 ? -22.078 3.209 30.908 1.00 53.19 98 GLN A N 1
ATOM 760 C CA . GLN A 1 98 ? -22.281 3.655 32.310 1.00 53.19 98 GLN A CA 1
ATOM 761 C C . GLN A 1 98 ? -21.264 4.731 32.816 1.00 53.19 98 GLN A C 1
ATOM 763 O O . GLN A 1 98 ? -20.704 4.615 33.914 1.00 53.19 98 GLN A O 1
ATOM 768 N N . GLU A 1 99 ? -20.978 5.774 32.022 1.00 56.28 99 GLU A N 1
ATOM 769 C CA . GLU A 1 99 ? -20.256 7.005 32.449 1.00 56.28 99 GLU A CA 1
ATOM 770 C C . GLU A 1 99 ? -18.800 6.841 32.966 1.00 56.28 99 GLU A C 1
ATOM 772 O O . GLU A 1 99 ? -18.275 7.704 33.668 1.00 56.28 99 GLU A O 1
ATOM 777 N N . GLY A 1 100 ? -18.089 5.748 32.652 1.00 57.19 100 GLY A N 1
ATOM 778 C CA . GLY A 1 100 ? -16.663 5.618 33.024 1.00 57.19 100 GLY A CA 1
ATOM 779 C C . GLY A 1 100 ? -16.397 5.463 34.535 1.00 57.19 100 GLY A C 1
ATOM 780 O O . GLY A 1 100 ? -15.293 5.742 35.031 1.00 57.19 100 GLY A O 1
ATOM 781 N N . THR A 1 101 ? -17.409 5.029 35.289 1.00 72.62 101 THR A N 1
ATOM 782 C CA . THR A 1 101 ? -17.338 4.792 36.739 1.00 72.62 101 THR A CA 1
ATOM 783 C C . THR A 1 101 ? -16.840 3.379 37.069 1.00 72.62 101 THR A C 1
ATOM 785 O O . THR A 1 101 ? -16.865 2.474 36.236 1.00 72.62 101 THR A O 1
ATOM 788 N N . SER A 1 102 ? -16.391 3.148 38.308 1.00 71.12 102 SER A N 1
ATOM 789 C CA . SER A 1 102 ? -16.008 1.800 38.766 1.00 71.12 102 SER A CA 1
ATOM 790 C C . SER A 1 102 ? -17.195 0.827 38.820 1.00 71.12 102 SER A C 1
ATOM 792 O O . SER A 1 102 ? -17.003 -0.366 38.605 1.00 71.12 102 SER A O 1
ATOM 794 N N . LEU A 1 103 ? -18.419 1.324 39.037 1.00 72.38 103 LEU A N 1
ATOM 795 C CA . LEU A 1 103 ? -19.650 0.535 38.904 1.00 72.38 103 LEU A CA 1
ATOM 796 C C . LEU A 1 103 ? -19.910 0.145 37.445 1.00 72.38 103 LEU A C 1
ATOM 798 O O . LEU A 1 103 ? -20.190 -1.019 37.174 1.00 72.38 103 LEU A O 1
ATOM 802 N N . GLY A 1 104 ? -19.723 1.077 36.506 1.00 70.38 104 GLY A N 1
ATOM 803 C CA . GLY A 1 104 ? -19.768 0.775 35.076 1.00 70.38 104 GLY A CA 1
ATOM 804 C C . GLY A 1 104 ? -18.755 -0.298 34.673 1.00 70.38 104 GLY A C 1
ATOM 805 O O . GLY A 1 104 ? -19.065 -1.183 33.879 1.00 70.38 104 GLY A O 1
ATOM 806 N N . PHE A 1 105 ? -17.569 -0.292 35.289 1.00 73.12 105 PHE A N 1
ATOM 807 C CA . PHE A 1 105 ? -16.591 -1.356 35.078 1.00 73.12 105 PHE A CA 1
ATOM 808 C C . PHE A 1 105 ? -17.097 -2.721 35.579 1.00 73.12 105 PHE A C 1
ATOM 810 O O . PHE A 1 105 ? -16.954 -3.709 34.866 1.00 73.12 105 PHE A O 1
ATOM 817 N N . LEU A 1 106 ? -17.747 -2.798 36.747 1.00 76.69 106 LEU A N 1
ATOM 818 C CA . LEU A 1 106 ? -18.358 -4.045 37.230 1.00 76.69 106 LEU A CA 1
ATOM 819 C C . LEU A 1 106 ? -19.449 -4.566 36.278 1.00 76.69 106 LEU A C 1
ATOM 821 O O . LEU A 1 106 ? -19.472 -5.760 35.986 1.00 76.69 106 LEU A O 1
ATOM 825 N N . VAL A 1 107 ? -20.324 -3.687 35.782 1.00 73.75 107 VAL A N 1
ATOM 826 C CA . VAL A 1 107 ? -21.397 -4.057 34.839 1.00 73.75 107 VAL A CA 1
ATOM 827 C C . VAL A 1 107 ? -20.809 -4.624 33.545 1.00 73.75 107 VAL A C 1
ATOM 829 O O . VAL A 1 107 ? -21.203 -5.704 33.114 1.00 73.75 107 VAL A O 1
ATOM 832 N N . TYR A 1 108 ? -19.778 -3.980 32.995 1.00 73.56 108 TYR A N 1
ATOM 833 C CA . TYR A 1 108 ? -19.065 -4.491 31.824 1.00 73.56 108 TYR A CA 1
ATOM 834 C C . TYR A 1 108 ? -18.465 -5.895 32.053 1.00 73.56 108 TYR A C 1
ATOM 836 O O . TYR A 1 108 ? -18.526 -6.758 31.173 1.00 73.56 108 TYR A O 1
ATOM 844 N N . LEU A 1 109 ? -17.909 -6.168 33.242 1.00 74.25 109 LEU A N 1
ATOM 845 C CA . LEU A 1 109 ? -17.406 -7.508 33.584 1.00 74.25 109 LEU A CA 1
ATOM 846 C C . LEU A 1 109 ? -18.525 -8.556 33.624 1.00 74.25 109 LEU A C 1
ATOM 848 O O . LEU A 1 109 ? -18.293 -9.716 33.287 1.00 74.25 109 LEU A O 1
ATOM 852 N N . ILE A 1 110 ? -19.724 -8.176 34.052 1.00 75.69 110 ILE A N 1
ATOM 853 C CA . ILE A 1 110 ? -20.880 -9.075 34.114 1.00 75.69 110 ILE A CA 1
ATOM 854 C C . ILE A 1 110 ? -21.337 -9.483 32.706 1.00 75.69 110 ILE A C 1
ATOM 856 O O . ILE A 1 110 ? -21.710 -10.638 32.510 1.00 75.69 110 ILE A O 1
ATOM 860 N N . GLU A 1 111 ? -21.247 -8.580 31.728 1.00 69.25 111 GLU A N 1
ATOM 861 C CA . GLU A 1 111 ? -21.745 -8.813 30.366 1.00 69.25 111 GLU A CA 1
ATOM 862 C C . GLU A 1 111 ? -20.709 -9.431 29.413 1.00 69.25 111 GLU A C 1
ATOM 864 O O . GLU A 1 111 ? -21.050 -10.315 28.627 1.00 69.25 111 GLU A O 1
ATOM 869 N N . ASP A 1 112 ? -19.442 -9.003 29.472 1.00 65.62 112 ASP A N 1
ATOM 870 C CA . ASP A 1 112 ? -18.432 -9.359 28.455 1.00 65.62 112 ASP A CA 1
ATOM 871 C C . ASP A 1 112 ? -17.431 -10.428 28.944 1.00 65.62 112 ASP A C 1
ATOM 873 O O . ASP A 1 112 ? -16.788 -11.097 28.129 1.00 65.62 112 ASP A O 1
ATOM 877 N N . PHE A 1 113 ? -17.275 -10.628 30.263 1.00 63.66 113 PHE A N 1
ATOM 878 C CA . PHE A 1 113 ? -16.281 -11.561 30.808 1.00 63.66 113 PHE A CA 1
ATOM 879 C C . PHE A 1 113 ? -16.858 -12.936 31.159 1.00 63.66 113 PHE A C 1
ATOM 881 O O . PHE A 1 113 ? -17.744 -13.104 31.997 1.00 63.66 113 PHE A O 1
ATOM 888 N N . LYS A 1 114 ? -16.257 -13.976 30.570 1.00 59.47 114 LYS A N 1
ATOM 889 C CA . LYS A 1 114 ? -16.543 -15.371 30.926 1.00 59.47 114 LYS A CA 1
ATOM 890 C C . LYS A 1 114 ? -16.091 -15.648 32.362 1.00 59.47 114 LYS A C 1
ATOM 892 O O . LYS A 1 114 ? -14.999 -15.251 32.759 1.00 59.47 114 LYS A O 1
ATOM 897 N N . ASN A 1 115 ? -16.903 -16.404 33.100 1.00 72.12 115 ASN A N 1
ATOM 898 C CA . ASN A 1 115 ? -16.673 -16.833 34.488 1.00 72.12 115 ASN A CA 1
ATOM 899 C C . ASN A 1 115 ? -16.836 -15.750 35.573 1.00 72.12 115 ASN A C 1
ATOM 901 O O . ASN A 1 115 ? -16.602 -16.059 36.740 1.00 72.12 115 ASN A O 1
ATOM 905 N N . THR A 1 116 ? -17.290 -14.533 35.246 1.00 79.31 116 THR A N 1
ATOM 906 C CA . THR A 1 116 ? -17.588 -13.488 36.249 1.00 79.31 116 THR A CA 1
ATOM 907 C C . THR A 1 116 ? -18.590 -13.974 37.300 1.00 79.31 116 THR A C 1
ATOM 909 O O . THR A 1 116 ? -18.338 -13.822 38.494 1.00 79.31 116 THR A O 1
ATOM 912 N N . GLN A 1 117 ? -19.665 -14.647 36.871 1.00 80.69 117 GLN A N 1
ATOM 913 C CA . GLN A 1 117 ? -20.659 -15.257 37.763 1.00 80.69 117 GLN A CA 1
ATOM 914 C C . GLN A 1 117 ? -20.016 -16.230 38.761 1.00 80.69 117 GLN A C 1
ATOM 916 O O . GLN A 1 117 ? -20.153 -16.054 39.967 1.00 80.69 117 GLN A O 1
ATOM 921 N N . LEU A 1 118 ? -19.259 -17.215 38.263 1.00 77.69 118 LEU A N 1
ATOM 922 C CA . LEU A 1 118 ? -18.611 -18.236 39.093 1.00 77.69 118 LEU A CA 1
ATOM 923 C C . LEU A 1 118 ? -17.679 -17.615 40.141 1.00 77.69 118 LEU A C 1
ATOM 925 O O . LEU A 1 118 ? -17.617 -18.084 41.276 1.00 77.69 118 LEU A O 1
ATOM 929 N N . ILE A 1 119 ? -16.952 -16.558 39.768 1.00 78.31 119 ILE A N 1
ATOM 930 C CA . ILE A 1 119 ? -16.033 -15.870 40.676 1.00 78.31 119 ILE A CA 1
ATOM 931 C C . ILE A 1 119 ? -16.812 -15.128 41.765 1.00 78.31 119 ILE A C 1
ATOM 933 O O . ILE A 1 119 ? -16.492 -15.295 42.941 1.00 78.31 119 ILE A O 1
ATOM 937 N N . LEU A 1 120 ? -17.846 -14.363 41.411 1.00 82.25 120 LEU A N 1
ATOM 938 C CA . LEU A 1 120 ? -18.647 -13.614 42.385 1.00 82.25 120 LEU A CA 1
ATOM 939 C C . LEU A 1 120 ? -19.417 -14.545 43.334 1.00 82.25 120 LEU A C 1
ATOM 941 O O . LEU A 1 120 ? -19.383 -14.343 44.549 1.00 82.25 120 LEU A O 1
ATOM 945 N N . GLU A 1 121 ? -20.011 -15.620 42.815 1.00 82.56 121 GLU A N 1
ATOM 946 C CA . GLU A 1 121 ? -20.670 -16.650 43.629 1.00 82.56 121 GLU A CA 1
ATOM 947 C C . GLU A 1 121 ? -19.674 -17.335 44.578 1.00 82.56 121 GLU A C 1
ATOM 949 O O . GLU A 1 121 ? -19.974 -17.536 45.756 1.00 82.56 121 GLU A O 1
ATOM 954 N N . SER A 1 122 ? -18.444 -17.618 44.120 1.00 79.19 122 SER A N 1
ATOM 955 C CA . SER A 1 122 ? -17.387 -18.178 44.981 1.00 79.19 122 SER A CA 1
ATOM 956 C C . SER A 1 122 ? -16.961 -17.245 46.126 1.00 79.19 122 SER A C 1
ATOM 958 O O . SER A 1 122 ? -16.430 -17.709 47.140 1.00 79.19 122 SER A O 1
ATOM 960 N N . MET A 1 123 ? -17.211 -15.938 45.989 1.00 80.94 123 MET A N 1
ATOM 961 C CA . MET A 1 123 ? -16.950 -14.914 47.007 1.00 80.94 123 MET A CA 1
ATOM 962 C C . MET A 1 123 ? -18.155 -14.665 47.936 1.00 80.94 123 MET A C 1
ATOM 964 O O . MET A 1 123 ? -18.056 -13.862 48.867 1.00 80.94 123 MET A O 1
ATOM 968 N N . GLY A 1 124 ? -19.265 -15.382 47.724 1.00 79.81 124 GLY A N 1
ATOM 969 C CA . GLY A 1 124 ? -20.489 -15.309 48.526 1.00 79.81 124 GLY A CA 1
ATOM 970 C C . GLY A 1 124 ? -21.546 -14.339 47.998 1.00 79.81 124 GLY A C 1
ATOM 971 O O . GLY A 1 124 ? -22.577 -14.174 48.644 1.00 79.81 124 GLY A O 1
ATOM 972 N N . VAL A 1 125 ? -21.320 -13.718 46.837 1.00 86.81 125 VAL A N 1
ATOM 973 C CA . VAL A 1 125 ? -22.273 -12.779 46.236 1.00 86.81 125 VAL A CA 1
ATOM 974 C C . VAL A 1 125 ? -23.470 -13.541 45.674 1.00 86.81 125 VAL A C 1
ATOM 976 O O . VAL A 1 125 ? -23.312 -14.489 44.902 1.00 86.81 125 VAL A O 1
ATOM 979 N N . ASN A 1 126 ? -24.679 -13.106 46.024 1.00 86.19 126 ASN A N 1
ATOM 980 C CA . ASN A 1 126 ? -25.907 -13.636 45.449 1.00 86.19 126 ASN A CA 1
ATOM 981 C C . ASN A 1 126 ? -26.113 -13.080 44.031 1.00 86.19 126 ASN A C 1
ATOM 983 O O . ASN A 1 126 ? -26.580 -11.953 43.849 1.00 86.19 126 ASN A O 1
ATOM 987 N N . TRP A 1 127 ? -25.768 -13.889 43.028 1.00 83.38 127 TRP A N 1
ATOM 988 C CA . TRP A 1 127 ? -25.846 -13.512 41.616 1.00 83.38 127 TRP A CA 1
ATOM 989 C C . TRP A 1 127 ? -27.251 -13.097 41.170 1.00 83.38 127 TRP A C 1
ATOM 991 O O . TRP A 1 127 ? -27.411 -12.084 40.494 1.00 83.38 127 TRP A O 1
ATOM 1001 N N . GLU A 1 128 ? -28.278 -13.843 41.578 1.00 81.69 128 GLU A N 1
ATOM 1002 C CA . GLU A 1 128 ? -29.662 -13.593 41.165 1.00 81.69 128 GLU A CA 1
ATOM 1003 C C . GLU A 1 128 ? -30.176 -12.246 41.693 1.00 81.69 128 GLU A C 1
ATOM 1005 O O . GLU A 1 128 ? -30.863 -11.512 40.983 1.00 81.69 128 GLU A O 1
ATOM 1010 N N . GLN A 1 129 ? -29.806 -11.875 42.922 1.00 82.94 129 GLN A N 1
ATOM 1011 C CA . GLN A 1 129 ? -30.158 -10.571 43.490 1.00 82.94 129 GLN A CA 1
ATOM 1012 C C . GLN A 1 129 ? -29.378 -9.423 42.844 1.00 82.94 129 GLN A C 1
ATOM 1014 O O . GLN A 1 129 ? -29.963 -8.370 42.588 1.00 82.94 129 GLN A O 1
ATOM 1019 N N . LEU A 1 130 ? -28.092 -9.633 42.546 1.00 81.00 130 LEU A N 1
ATOM 1020 C CA . LEU A 1 130 ? -27.252 -8.639 41.880 1.00 81.00 130 LEU A CA 1
ATOM 1021 C C . LEU A 1 130 ? -27.768 -8.326 40.467 1.00 81.00 130 LEU A C 1
ATOM 1023 O O . LEU A 1 130 ? -27.924 -7.157 40.127 1.00 81.00 130 LEU A O 1
ATOM 1027 N N . ILE A 1 131 ? -28.083 -9.349 39.664 1.00 79.69 131 ILE A N 1
ATOM 1028 C CA . ILE A 1 131 ? -28.621 -9.160 38.308 1.00 79.69 131 ILE A CA 1
ATOM 1029 C C . ILE A 1 131 ? -29.993 -8.493 38.349 1.00 79.69 131 ILE A C 1
ATOM 1031 O O . ILE A 1 131 ? -30.198 -7.504 37.655 1.00 79.69 131 ILE A O 1
ATOM 1035 N N . ASN A 1 132 ? -30.895 -8.940 39.228 1.00 77.25 132 ASN A N 1
ATOM 1036 C CA . ASN A 1 132 ? -32.193 -8.283 39.387 1.00 77.25 132 ASN A CA 1
ATOM 1037 C C . ASN A 1 132 ? -32.052 -6.812 39.803 1.00 77.25 132 ASN A C 1
ATOM 1039 O O . ASN A 1 132 ? -32.842 -5.973 39.378 1.00 77.25 132 ASN A O 1
ATOM 1043 N N . TRP A 1 133 ? -31.067 -6.469 40.637 1.00 80.81 133 TRP A N 1
ATOM 1044 C CA . TRP A 1 133 ? -30.797 -5.073 40.975 1.00 80.81 133 TRP A CA 1
ATOM 1045 C C . TRP A 1 133 ? -30.303 -4.282 39.760 1.00 80.81 133 TRP A C 1
ATOM 1047 O O . TRP A 1 133 ? -30.832 -3.204 39.507 1.00 80.81 133 TRP A O 1
ATOM 1057 N N . ILE A 1 134 ? -29.363 -4.825 38.978 1.00 74.25 134 ILE A N 1
ATOM 1058 C CA . ILE A 1 134 ? -28.864 -4.191 37.744 1.00 74.25 134 ILE A CA 1
ATOM 1059 C C . ILE A 1 134 ? -30.009 -3.979 36.743 1.00 74.25 134 ILE A C 1
ATOM 1061 O O . ILE A 1 134 ? -30.164 -2.882 36.206 1.00 74.25 134 ILE A O 1
ATOM 1065 N N . ASP A 1 135 ? -30.859 -4.985 36.545 1.00 69.19 135 ASP A N 1
ATOM 1066 C CA . ASP A 1 135 ? -32.008 -4.908 35.642 1.00 69.19 135 ASP A CA 1
ATOM 1067 C C . ASP A 1 135 ? -33.050 -3.890 36.129 1.00 69.19 135 ASP A C 1
ATOM 1069 O O . ASP A 1 135 ? -33.583 -3.115 35.337 1.00 69.19 135 ASP A O 1
ATOM 1073 N N . ASN A 1 136 ? -33.291 -3.798 37.440 1.00 67.94 136 ASN A N 1
ATOM 1074 C CA . ASN A 1 136 ? -34.191 -2.792 38.009 1.00 67.94 136 ASN A CA 1
ATOM 1075 C C . ASN A 1 136 ? -33.639 -1.362 37.892 1.00 67.94 136 ASN A C 1
ATOM 1077 O O . ASN A 1 136 ? -34.417 -0.435 37.673 1.00 67.94 136 ASN A O 1
ATOM 1081 N N . GLN A 1 137 ? -32.318 -1.171 37.987 1.00 64.94 137 GLN A N 1
ATOM 1082 C CA . GLN A 1 137 ? -31.679 0.123 37.711 1.00 64.94 137 GLN A CA 1
ATOM 1083 C C . GLN A 1 137 ? -31.811 0.513 36.228 1.00 64.94 137 GLN A C 1
ATOM 1085 O O . GLN A 1 137 ? -31.953 1.694 35.918 1.00 64.94 137 GLN A O 1
ATOM 1090 N N . ARG A 1 138 ? -31.851 -0.465 35.308 1.00 57.59 138 ARG A N 1
ATOM 1091 C CA . ARG A 1 138 ? -32.129 -0.245 33.873 1.00 57.59 138 ARG A CA 1
ATOM 1092 C C . ARG A 1 138 ? -33.588 0.125 33.581 1.00 57.59 138 ARG A C 1
ATOM 1094 O O . ARG A 1 138 ? -33.852 0.761 32.566 1.00 57.59 138 ARG A O 1
ATOM 1101 N N . MET A 1 139 ? -34.532 -0.260 34.445 1.00 42.03 139 MET A N 1
ATOM 1102 C CA . MET A 1 139 ? -35.974 -0.025 34.255 1.00 42.03 139 MET A CA 1
ATOM 1103 C C . MET A 1 139 ? -36.482 1.324 34.793 1.00 42.03 139 MET A C 1
ATOM 1105 O O . MET A 1 139 ? -37.688 1.581 34.742 1.00 42.03 139 MET A O 1
ATOM 1109 N N . ALA A 1 140 ? -35.608 2.215 35.273 1.00 39.94 140 ALA A N 1
ATOM 1110 C CA . ALA A 1 140 ? -36.000 3.604 35.482 1.00 39.94 140 ALA A CA 1
ATOM 1111 C C . ALA A 1 140 ? -36.329 4.226 34.108 1.00 39.94 140 ALA A C 1
ATOM 1113 O O . ALA A 1 140 ? -35.471 4.207 33.223 1.00 39.94 140 ALA A O 1
ATOM 1114 N N . PRO A 1 141 ? -37.553 4.742 33.871 1.00 34.78 141 PRO A N 1
ATOM 1115 C CA . PRO A 1 141 ? -37.875 5.359 32.593 1.00 34.78 141 PRO A CA 1
ATOM 1116 C C . PRO A 1 141 ? -36.907 6.517 32.354 1.00 34.78 141 PRO A C 1
ATOM 1118 O O . PRO A 1 141 ? -36.870 7.469 33.133 1.00 34.78 141 PRO A O 1
ATOM 1121 N N . LEU A 1 142 ? -36.113 6.403 31.289 1.00 43.22 142 LEU A N 1
ATOM 1122 C CA . LEU A 1 142 ? -35.205 7.441 30.817 1.00 43.22 142 LEU A CA 1
ATOM 1123 C C . LEU A 1 142 ? -36.008 8.726 30.589 1.00 43.22 142 LEU A C 1
ATOM 1125 O O . LEU A 1 142 ? -36.731 8.858 29.600 1.00 43.22 142 LEU A O 1
ATOM 1129 N N . VAL A 1 143 ? -35.894 9.679 31.511 1.00 40.34 143 VAL A N 1
ATOM 1130 C CA . VAL A 1 143 ? -36.289 11.061 31.249 1.00 40.34 143 VAL A CA 1
ATOM 1131 C C . VAL A 1 143 ? -35.176 11.642 30.388 1.00 40.34 143 VAL A C 1
ATOM 1133 O O . VAL A 1 143 ? -34.113 12.006 30.881 1.00 40.34 143 VAL A O 1
ATOM 1136 N N . LEU A 1 144 ? -35.387 11.628 29.073 1.00 38.19 144 LEU A N 1
ATOM 1137 C CA . LEU A 1 144 ? -34.497 12.285 28.125 1.00 38.19 144 LEU A CA 1
ATOM 1138 C C . LEU A 1 144 ? -34.624 13.806 28.301 1.00 38.19 144 LEU A C 1
ATOM 1140 O O . LEU A 1 144 ? -35.553 14.414 27.771 1.00 38.19 144 LEU A O 1
ATOM 1144 N N . ASP A 1 145 ? -33.677 14.426 29.005 1.00 45.16 145 ASP A N 1
ATOM 1145 C CA . ASP A 1 145 ? -33.504 15.890 28.996 1.00 45.16 145 ASP A CA 1
ATOM 1146 C C . ASP A 1 145 ? -32.903 16.390 27.664 1.00 45.16 145 ASP A C 1
ATOM 1148 O O . ASP A 1 145 ? -32.900 17.587 27.373 1.00 45.16 145 ASP A O 1
ATOM 1152 N N . VAL A 1 146 ? -32.424 15.465 26.825 1.00 42.78 146 VAL A N 1
ATOM 1153 C CA . VAL A 1 146 ? -31.840 15.711 25.503 1.00 42.78 146 VAL A CA 1
ATOM 1154 C C . VAL A 1 146 ? -32.487 14.744 24.508 1.00 42.78 146 VAL A C 1
ATOM 1156 O O . VAL A 1 146 ? -32.568 13.561 24.827 1.00 42.78 146 VAL A O 1
ATOM 1159 N N . PRO A 1 147 ? -32.961 15.192 23.329 1.00 37.31 147 PRO A N 1
ATOM 1160 C CA . PRO A 1 147 ? -33.528 14.304 22.314 1.00 37.31 147 PRO A CA 1
ATOM 1161 C C . PRO A 1 147 ? -32.562 13.172 21.948 1.00 37.31 147 PRO A C 1
ATOM 1163 O O . PRO A 1 147 ? -31.360 13.398 21.837 1.00 37.31 147 PRO A O 1
ATOM 1166 N N . LEU A 1 148 ? -33.098 11.966 21.742 1.00 43.25 148 LEU A N 1
ATOM 1167 C CA . LEU A 1 148 ? -32.330 10.807 21.298 1.00 43.25 148 LEU A CA 1
ATOM 1168 C C . LEU A 1 148 ? -31.825 11.098 19.882 1.00 43.25 148 LEU A C 1
ATOM 1170 O O . LEU A 1 148 ? -32.610 11.078 18.933 1.00 43.25 148 LEU A O 1
ATOM 1174 N N . ASP A 1 149 ? -30.539 11.406 19.755 1.00 43.81 149 ASP A N 1
ATOM 1175 C CA . ASP A 1 149 ? -29.908 11.646 18.465 1.00 43.81 149 ASP A CA 1
ATOM 1176 C C . ASP A 1 149 ? -29.525 10.304 17.824 1.00 43.81 149 ASP A C 1
ATOM 1178 O O . ASP A 1 149 ? -28.449 9.749 18.050 1.00 43.81 149 ASP A O 1
ATOM 1182 N N . LEU A 1 150 ? -30.466 9.736 17.067 1.00 44.06 150 LEU A N 1
ATOM 1183 C CA . LEU A 1 150 ? -30.254 8.511 16.292 1.00 44.06 150 LEU A CA 1
ATOM 1184 C C . LEU A 1 150 ? -29.252 8.712 15.139 1.00 44.06 150 LEU A C 1
ATOM 1186 O O . LEU A 1 150 ? -28.768 7.715 14.596 1.00 44.06 150 LEU A O 1
ATOM 1190 N N . ASP A 1 151 ? -28.899 9.956 14.796 1.00 42.12 151 ASP A N 1
ATOM 1191 C CA . ASP A 1 151 ? -27.986 10.257 13.693 1.00 42.12 151 ASP A CA 1
ATOM 1192 C C . ASP A 1 151 ? -26.518 9.988 14.083 1.00 42.12 151 ASP A C 1
ATOM 1194 O O . ASP A 1 151 ? -25.707 9.606 13.236 1.00 42.12 151 ASP A O 1
ATOM 1198 N N . ALA A 1 152 ? -26.165 10.034 15.373 1.00 41.03 152 ALA A N 1
ATOM 1199 C CA . ALA A 1 152 ? -24.800 9.763 15.849 1.00 41.03 152 ALA A CA 1
ATOM 1200 C C . ALA A 1 152 ? -24.270 8.352 15.489 1.00 41.03 152 ALA A C 1
ATOM 1202 O O . ALA A 1 152 ? -23.065 8.162 15.312 1.00 41.03 152 ALA A O 1
ATOM 1203 N N . ASN A 1 153 ? -25.155 7.359 15.321 1.00 46.47 153 ASN A N 1
ATOM 1204 C CA . ASN A 1 153 ? -24.776 6.005 14.892 1.00 46.47 153 ASN A CA 1
ATOM 1205 C C . ASN A 1 153 ? -24.478 5.902 13.384 1.00 46.47 153 ASN A C 1
ATOM 1207 O O . ASN A 1 153 ? -23.760 4.992 12.966 1.00 46.47 153 ASN A O 1
ATOM 1211 N N . THR A 1 154 ? -24.980 6.828 12.560 1.00 49.00 154 THR A N 1
ATOM 1212 C CA . THR A 1 154 ? -24.742 6.802 11.104 1.00 49.00 154 THR A CA 1
ATOM 1213 C C . THR A 1 154 ? -23.351 7.289 10.699 1.00 49.00 154 THR A C 1
ATOM 1215 O O . THR A 1 154 ? -22.800 6.811 9.702 1.00 49.00 154 THR A O 1
ATOM 1218 N N . GLU A 1 155 ? -22.733 8.187 11.472 1.00 50.88 155 GLU A N 1
ATOM 1219 C CA . GLU A 1 155 ? -21.380 8.685 11.180 1.00 50.88 155 GLU A CA 1
ATOM 1220 C C . GLU A 1 155 ? -20.302 7.609 11.403 1.00 50.88 155 GLU A C 1
ATOM 1222 O O . GLU A 1 155 ? -19.399 7.447 10.575 1.00 50.88 155 GLU A O 1
ATOM 1227 N N . ILE A 1 156 ? -20.428 6.824 12.482 1.00 53.94 156 ILE A N 1
ATOM 1228 C CA . ILE A 1 156 ? -19.518 5.711 12.800 1.00 53.94 156 ILE A CA 1
ATOM 1229 C C . ILE A 1 156 ? -19.639 4.597 11.747 1.00 53.94 156 ILE A C 1
ATOM 1231 O O . ILE A 1 156 ? -18.623 4.097 11.259 1.00 53.94 156 ILE A O 1
ATOM 1235 N N . ASP A 1 157 ? -20.866 4.261 11.334 1.00 64.06 157 ASP A N 1
ATOM 1236 C CA . ASP A 1 157 ? -21.130 3.274 10.279 1.00 64.06 157 ASP A CA 1
ATOM 1237 C C . ASP A 1 157 ? -20.526 3.705 8.926 1.00 64.06 157 ASP A C 1
ATOM 1239 O O . ASP A 1 157 ? -19.832 2.942 8.246 1.00 64.06 157 ASP A O 1
ATOM 1243 N N . SER A 1 158 ? -20.675 4.985 8.573 1.00 69.88 158 SER A N 1
ATOM 1244 C CA . SER A 1 158 ? -20.139 5.544 7.326 1.00 69.88 158 SER A CA 1
ATOM 1245 C C . SER A 1 158 ? -18.607 5.509 7.263 1.00 69.88 158 SER A C 1
ATOM 1247 O O . SER A 1 158 ? -18.038 5.186 6.216 1.00 69.88 158 SER A O 1
ATOM 1249 N N . CYS A 1 159 ? -17.917 5.795 8.372 1.00 76.31 159 CYS A N 1
ATOM 1250 C CA . CYS A 1 159 ? -16.455 5.717 8.441 1.00 76.31 159 CYS A CA 1
ATOM 1251 C C . CYS A 1 159 ? -15.955 4.279 8.218 1.00 76.31 159 CYS A C 1
ATOM 1253 O O . CYS A 1 159 ? -15.087 4.036 7.374 1.00 76.31 159 CYS A O 1
ATOM 1255 N N . LEU A 1 160 ? -16.543 3.305 8.919 1.00 73.31 160 LEU A N 1
ATOM 1256 C CA . LEU A 1 160 ? -16.144 1.898 8.824 1.00 73.31 160 LEU A CA 1
ATOM 1257 C C . LEU A 1 160 ? -16.405 1.314 7.428 1.00 73.31 160 LEU A C 1
ATOM 1259 O O . LEU A 1 160 ? -15.565 0.570 6.911 1.00 73.31 160 LEU A O 1
ATOM 1263 N N . ARG A 1 161 ? -17.497 1.722 6.768 1.00 77.69 161 ARG A N 1
ATOM 1264 C CA . ARG A 1 161 ? -17.781 1.396 5.358 1.00 77.69 161 ARG A CA 1
ATOM 1265 C C . ARG A 1 161 ? -16.689 1.886 4.412 1.00 77.69 161 ARG A C 1
ATOM 1267 O O . ARG A 1 161 ? -16.253 1.144 3.528 1.00 77.69 161 ARG A O 1
ATOM 1274 N N . ILE A 1 162 ? -16.220 3.121 4.599 1.00 83.44 162 ILE A N 1
ATOM 1275 C CA . ILE A 1 162 ? -15.138 3.693 3.787 1.00 83.44 162 ILE A CA 1
ATOM 1276 C C . ILE A 1 162 ? -13.841 2.909 3.999 1.00 83.44 162 ILE A C 1
ATOM 1278 O O . ILE A 1 162 ? -13.147 2.602 3.025 1.00 83.44 162 ILE A O 1
ATOM 1282 N N . LEU A 1 163 ? -13.526 2.550 5.247 1.00 83.38 163 LEU A N 1
ATOM 1283 C CA . LEU A 1 163 ? -12.330 1.775 5.570 1.00 83.38 163 LEU A CA 1
ATOM 1284 C C . LEU A 1 163 ? -12.372 0.362 4.956 1.00 83.38 163 LEU A C 1
ATOM 1286 O O . LEU A 1 163 ? -11.368 -0.051 4.374 1.00 83.38 163 LEU A O 1
ATOM 1290 N N . ASP A 1 164 ? -13.509 -0.351 4.989 1.00 84.19 164 ASP A N 1
ATOM 1291 C CA . ASP A 1 164 ? -13.658 -1.654 4.303 1.00 84.19 164 ASP A CA 1
ATOM 1292 C C . ASP A 1 164 ? -13.448 -1.521 2.792 1.00 84.19 164 ASP A C 1
ATOM 1294 O O . ASP A 1 164 ? -12.608 -2.212 2.204 1.00 84.19 164 ASP A O 1
ATOM 1298 N N . ALA A 1 165 ? -14.178 -0.596 2.161 1.00 85.75 165 ALA A N 1
ATOM 1299 C CA . ALA A 1 165 ? -14.144 -0.414 0.716 1.00 85.75 165 ALA A CA 1
ATOM 1300 C C . ALA A 1 165 ? -12.738 -0.033 0.230 1.00 85.75 165 ALA A C 1
ATOM 1302 O O . ALA A 1 165 ? -12.220 -0.615 -0.731 1.00 85.75 165 ALA A O 1
ATOM 1303 N N . ALA A 1 166 ? -12.084 0.910 0.913 1.00 90.62 166 ALA A N 1
ATOM 1304 C CA . ALA A 1 166 ? -10.732 1.332 0.580 1.00 90.62 166 ALA A CA 1
ATOM 1305 C C . ALA A 1 166 ? -9.717 0.202 0.811 1.00 90.62 166 ALA A C 1
ATOM 1307 O O . ALA A 1 166 ? -8.881 -0.055 -0.059 1.00 90.62 166 ALA A O 1
ATOM 1308 N N . ALA A 1 167 ? -9.819 -0.541 1.918 1.00 90.56 167 ALA A N 1
ATOM 1309 C CA . ALA A 1 167 ? -8.945 -1.683 2.169 1.00 90.56 167 ALA A CA 1
ATOM 1310 C C . ALA A 1 167 ? -9.085 -2.767 1.095 1.00 90.56 167 ALA A C 1
ATOM 1312 O O . ALA A 1 167 ? -8.083 -3.332 0.645 1.00 90.56 167 ALA A O 1
ATOM 1313 N N . ASN A 1 168 ? -10.309 -3.032 0.634 1.00 89.44 168 ASN A N 1
ATOM 1314 C CA . ASN A 1 168 ? -10.534 -4.005 -0.422 1.00 89.44 168 ASN A CA 1
ATOM 1315 C C . ASN A 1 168 ? -9.906 -3.569 -1.755 1.00 89.44 168 ASN A C 1
ATOM 1317 O O . ASN A 1 168 ? -9.160 -4.343 -2.359 1.00 89.44 168 ASN A O 1
ATOM 1321 N N . ARG A 1 169 ? -10.105 -2.305 -2.152 1.00 91.81 169 ARG A N 1
ATOM 1322 C CA . ARG A 1 169 ? -9.499 -1.726 -3.364 1.00 91.81 169 ARG A CA 1
ATOM 1323 C C . ARG A 1 169 ? -7.971 -1.768 -3.331 1.00 91.81 169 ARG A C 1
ATOM 1325 O O . ARG A 1 169 ? -7.350 -2.075 -4.348 1.00 91.81 169 ARG A O 1
ATOM 1332 N N . VAL A 1 170 ? -7.348 -1.530 -2.170 1.00 95.81 170 VAL A N 1
ATOM 1333 C CA . VAL A 1 170 ? -5.889 -1.673 -2.014 1.00 95.81 170 VAL A CA 1
ATOM 1334 C C . VAL A 1 170 ? -5.446 -3.116 -2.250 1.00 95.81 170 VAL A C 1
ATOM 1336 O O . VAL A 1 170 ? -4.497 -3.343 -3.004 1.00 95.81 170 VAL A O 1
ATOM 1339 N N . ARG A 1 171 ? -6.121 -4.106 -1.648 1.00 93.75 171 ARG A N 1
ATOM 1340 C CA . ARG A 1 171 ? -5.758 -5.525 -1.825 1.00 93.75 171 ARG A CA 1
ATOM 1341 C C . ARG A 1 171 ? -5.872 -5.970 -3.277 1.00 93.75 171 ARG A C 1
ATOM 1343 O O . ARG A 1 171 ? -4.957 -6.627 -3.774 1.00 93.75 171 ARG A O 1
ATOM 1350 N N . GLU A 1 172 ? -6.970 -5.621 -3.937 1.00 93.62 172 GLU A N 1
ATOM 1351 C CA . GLU A 1 172 ? -7.222 -5.972 -5.337 1.00 93.62 172 GLU A CA 1
ATOM 1352 C C . GLU A 1 172 ? -6.226 -5.281 -6.269 1.00 93.62 172 GLU A C 1
ATOM 1354 O O . GLU A 1 172 ? -5.565 -5.943 -7.070 1.00 93.62 172 GLU A O 1
ATOM 1359 N N . GLY A 1 173 ? -6.023 -3.972 -6.112 1.00 95.38 173 GLY A N 1
ATOM 1360 C CA . GLY A 1 173 ? -5.085 -3.233 -6.948 1.00 95.38 173 GLY A CA 1
ATOM 1361 C C . GLY A 1 173 ? -3.640 -3.712 -6.772 1.00 95.38 173 GLY A C 1
ATOM 1362 O O . GLY A 1 173 ? -2.947 -3.955 -7.761 1.00 95.38 173 GLY A O 1
ATOM 1363 N N . LEU A 1 174 ? -3.186 -3.958 -5.535 1.00 96.56 174 LEU A N 1
ATOM 1364 C CA . LEU A 1 174 ? -1.852 -4.519 -5.293 1.00 96.56 174 LEU A CA 1
ATOM 1365 C C . LEU A 1 174 ? -1.711 -5.951 -5.826 1.00 96.56 174 LEU A C 1
ATOM 1367 O O . LEU A 1 174 ? -0.610 -6.345 -6.210 1.00 96.56 174 LEU A O 1
ATOM 1371 N N . ARG A 1 175 ? -2.793 -6.739 -5.863 1.00 95.88 175 ARG A N 1
ATOM 1372 C CA . ARG A 1 175 ? -2.792 -8.073 -6.479 1.00 95.88 175 ARG A CA 1
ATOM 1373 C C . ARG A 1 175 ? -2.548 -7.982 -7.985 1.00 95.88 175 ARG A C 1
ATOM 1375 O O . ARG A 1 175 ? -1.726 -8.746 -8.484 1.00 95.88 175 ARG A O 1
ATOM 1382 N N . VAL A 1 176 ? -3.203 -7.044 -8.670 1.00 96.06 176 VAL A N 1
ATOM 1383 C CA . VAL A 1 176 ? -3.000 -6.806 -10.108 1.00 96.06 176 VAL A CA 1
ATOM 1384 C C . VAL A 1 176 ? -1.577 -6.320 -10.392 1.00 96.06 176 VAL A C 1
ATOM 1386 O O . VAL A 1 176 ? -0.936 -6.815 -11.315 1.00 96.06 176 VAL A O 1
ATOM 1389 N N . VAL A 1 177 ? -1.047 -5.402 -9.577 1.00 97.31 177 VAL A N 1
ATOM 1390 C CA . VAL A 1 177 ? 0.345 -4.928 -9.708 1.00 97.31 177 VAL A CA 1
ATOM 1391 C C . VAL A 1 177 ? 1.343 -6.076 -9.519 1.00 97.31 177 VAL A C 1
ATOM 1393 O O . VAL A 1 177 ? 2.320 -6.170 -10.256 1.00 97.31 177 VAL A O 1
ATOM 1396 N N . ASP A 1 178 ? 1.091 -6.978 -8.570 1.00 97.12 178 ASP A N 1
ATOM 1397 C CA . ASP A 1 178 ? 1.923 -8.166 -8.342 1.00 97.12 178 ASP A CA 1
ATOM 1398 C C . ASP A 1 178 ? 1.896 -9.124 -9.545 1.00 97.12 178 ASP A C 1
ATOM 1400 O O . ASP A 1 178 ? 2.946 -9.583 -9.993 1.00 97.12 178 ASP A O 1
ATOM 1404 N N . ASP A 1 179 ? 0.715 -9.372 -10.125 1.00 97.31 179 ASP A N 1
ATOM 1405 C CA . ASP A 1 179 ? 0.583 -10.175 -11.349 1.00 97.31 179 ASP A CA 1
ATOM 1406 C C . ASP A 1 179 ? 1.294 -9.525 -12.542 1.00 97.31 179 ASP A C 1
ATOM 1408 O O . ASP A 1 179 ? 1.974 -10.221 -13.297 1.00 97.31 179 ASP A O 1
ATOM 1412 N N . TYR A 1 180 ? 1.219 -8.200 -12.682 1.00 96.88 180 TYR A N 1
ATOM 1413 C CA . TYR A 1 180 ? 1.947 -7.462 -13.714 1.00 96.88 180 TYR A CA 1
ATOM 1414 C C . TYR A 1 180 ? 3.467 -7.634 -13.565 1.00 96.88 180 TYR A C 1
ATOM 1416 O O . TYR A 1 180 ? 4.152 -8.040 -14.506 1.00 96.88 180 TYR A O 1
ATOM 1424 N N . CYS A 1 181 ? 4.003 -7.425 -12.358 1.00 96.25 181 CYS A N 1
ATOM 1425 C CA . CYS A 1 181 ? 5.421 -7.644 -12.065 1.00 96.25 181 CYS A CA 1
ATOM 1426 C C . CYS A 1 181 ? 5.870 -9.083 -12.360 1.00 96.25 181 CYS A C 1
ATOM 1428 O O . CYS A 1 181 ? 6.997 -9.307 -12.814 1.00 96.25 181 CYS A O 1
ATOM 1430 N N . ARG A 1 182 ? 4.998 -10.058 -12.087 1.00 94.44 182 ARG A N 1
ATOM 1431 C CA . ARG A 1 182 ? 5.318 -11.481 -12.179 1.00 94.44 182 ARG A CA 1
ATOM 1432 C C . ARG A 1 182 ? 5.235 -12.026 -13.592 1.00 94.44 182 ARG A C 1
ATOM 1434 O O . ARG A 1 182 ? 6.136 -12.751 -13.996 1.00 94.44 182 ARG A O 1
ATOM 1441 N N . PHE A 1 183 ? 4.164 -11.714 -14.307 1.00 95.69 183 PHE A N 1
ATOM 1442 C CA . PHE A 1 183 ? 3.838 -12.373 -15.568 1.00 95.69 183 PHE A CA 1
ATOM 1443 C C . PHE A 1 183 ? 4.163 -11.520 -16.790 1.00 95.69 183 PHE A C 1
ATOM 1445 O O . PHE A 1 183 ? 4.536 -12.076 -17.820 1.00 95.69 183 PHE A O 1
ATOM 1452 N N . ILE A 1 184 ? 4.086 -10.192 -16.672 1.00 93.94 184 ILE A N 1
ATOM 1453 C CA . ILE A 1 184 ? 4.484 -9.286 -17.754 1.00 93.94 184 ILE A CA 1
ATOM 1454 C C . ILE A 1 184 ? 5.974 -8.970 -17.635 1.00 93.94 184 ILE A C 1
ATOM 1456 O O . ILE A 1 184 ? 6.758 -9.285 -18.528 1.00 93.94 184 ILE A O 1
ATOM 1460 N N . LEU A 1 185 ? 6.397 -8.411 -16.497 1.00 93.69 185 LEU A N 1
ATOM 1461 C CA . LEU A 1 185 ? 7.782 -7.952 -16.330 1.00 93.69 185 LEU A CA 1
ATOM 1462 C C . LEU A 1 185 ? 8.772 -9.075 -16.009 1.00 93.69 185 LEU A C 1
ATOM 1464 O O . LEU A 1 185 ? 9.976 -8.866 -16.134 1.00 93.69 185 LEU A O 1
ATOM 1468 N N . ASN A 1 186 ? 8.288 -10.239 -15.559 1.00 93.56 186 ASN A N 1
ATOM 1469 C CA . ASN A 1 186 ? 9.111 -11.380 -15.140 1.00 93.56 186 ASN A CA 1
ATOM 1470 C C . ASN A 1 186 ? 10.240 -10.988 -14.159 1.00 93.56 186 ASN A C 1
ATOM 1472 O O . ASN A 1 186 ? 11.335 -11.551 -14.174 1.00 93.56 186 ASN A O 1
ATOM 1476 N N . SER A 1 187 ? 9.980 -10.004 -13.289 1.00 94.00 187 SER A N 1
ATOM 1477 C CA . SER A 1 187 ? 10.994 -9.400 -12.421 1.00 94.00 187 SER A CA 1
ATOM 1478 C C . SER A 1 187 ? 10.861 -9.893 -10.984 1.00 94.00 187 SER A C 1
ATOM 1480 O O . SER A 1 187 ? 9.970 -9.472 -10.240 1.00 94.00 187 SER A O 1
ATOM 1482 N N . SER A 1 188 ? 11.782 -10.762 -10.561 1.00 93.94 188 SER A N 1
ATOM 1483 C CA . SER A 1 188 ? 11.816 -11.307 -9.194 1.00 93.94 188 SER A CA 1
ATOM 1484 C C . SER A 1 188 ? 11.984 -10.218 -8.128 1.00 93.94 188 SER A C 1
ATOM 1486 O O . SER A 1 188 ? 11.365 -10.287 -7.062 1.00 93.94 188 SER A O 1
ATOM 1488 N N . LEU A 1 189 ? 12.771 -9.180 -8.431 1.00 94.69 189 LEU A N 1
ATOM 1489 C CA . LEU A 1 189 ? 12.977 -8.030 -7.556 1.00 94.69 189 LEU A CA 1
ATOM 1490 C C . LEU A 1 189 ? 11.672 -7.258 -7.341 1.00 94.69 189 LEU A C 1
ATOM 1492 O O . LEU A 1 189 ? 11.280 -7.034 -6.196 1.00 94.69 189 LEU A O 1
ATOM 1496 N N . LEU A 1 190 ? 10.985 -6.879 -8.425 1.00 96.38 190 LEU A N 1
ATOM 1497 C CA . LEU A 1 190 ? 9.738 -6.118 -8.330 1.00 96.38 190 LEU A CA 1
ATOM 1498 C C . LEU A 1 190 ? 8.644 -6.938 -7.637 1.00 96.38 190 LEU A C 1
ATOM 1500 O O . LEU A 1 190 ? 7.993 -6.417 -6.737 1.00 96.38 190 LEU A O 1
ATOM 1504 N N . CYS A 1 191 ? 8.530 -8.238 -7.939 1.00 95.81 191 CYS A N 1
ATOM 1505 C CA . CYS A 1 191 ? 7.628 -9.147 -7.220 1.00 95.81 191 CYS A CA 1
ATOM 1506 C C . CYS A 1 191 ? 7.900 -9.161 -5.711 1.00 95.81 191 CYS A C 1
ATOM 1508 O O . CYS A 1 191 ? 6.977 -9.130 -4.902 1.00 95.81 191 CYS A O 1
ATOM 1510 N N . THR A 1 192 ? 9.173 -9.195 -5.308 1.00 96.44 192 THR A N 1
ATOM 1511 C CA . THR A 1 192 ? 9.547 -9.209 -3.886 1.00 96.44 192 THR A CA 1
ATOM 1512 C C . THR A 1 192 ? 9.113 -7.920 -3.188 1.00 96.44 192 THR A C 1
ATOM 1514 O O . THR A 1 192 ? 8.538 -7.974 -2.099 1.00 96.44 192 THR A O 1
ATOM 1517 N N . ILE A 1 193 ? 9.331 -6.769 -3.830 1.00 96.69 193 ILE A N 1
ATOM 1518 C CA . ILE A 1 193 ? 8.929 -5.460 -3.300 1.00 96.69 193 ILE A CA 1
ATOM 1519 C C . ILE A 1 193 ? 7.402 -5.374 -3.190 1.00 96.69 193 ILE A C 1
ATOM 1521 O O . ILE A 1 193 ? 6.887 -5.019 -2.128 1.00 96.69 193 ILE A O 1
ATOM 1525 N N . THR A 1 194 ? 6.668 -5.747 -4.244 1.00 96.44 194 THR A N 1
ATOM 1526 C CA . THR A 1 194 ? 5.198 -5.719 -4.247 1.00 96.44 194 THR A CA 1
ATOM 1527 C C . THR A 1 194 ? 4.615 -6.676 -3.208 1.00 96.44 194 THR A C 1
ATOM 1529 O O . THR A 1 194 ? 3.726 -6.289 -2.449 1.00 96.44 194 THR A O 1
ATOM 1532 N N . LYS A 1 195 ? 5.145 -7.899 -3.092 1.00 93.31 195 LYS A N 1
ATOM 1533 C CA . LYS A 1 195 ? 4.723 -8.871 -2.074 1.00 93.31 195 LYS A CA 1
ATOM 1534 C C . LYS A 1 195 ? 4.959 -8.356 -0.656 1.00 93.31 195 LYS A C 1
ATOM 1536 O O . LYS A 1 195 ? 4.088 -8.529 0.195 1.00 93.31 195 LYS A O 1
ATOM 1541 N N . LYS A 1 196 ? 6.102 -7.711 -0.394 1.00 95.19 196 LYS A N 1
ATOM 1542 C CA . LYS A 1 196 ? 6.384 -7.108 0.915 1.00 95.19 196 LYS A CA 1
ATOM 1543 C C . LYS A 1 196 ? 5.407 -5.973 1.220 1.00 95.19 196 LYS A C 1
ATOM 1545 O O . LYS A 1 196 ? 4.855 -5.943 2.309 1.00 95.19 196 LYS A O 1
ATOM 1550 N N . LEU A 1 197 ? 5.117 -5.109 0.246 1.00 96.12 197 LEU A N 1
ATOM 1551 C CA . LEU A 1 197 ? 4.124 -4.043 0.403 1.00 96.12 197 LEU A CA 1
ATOM 1552 C C . LEU A 1 197 ? 2.724 -4.600 0.721 1.00 96.12 197 LEU A C 1
ATOM 1554 O O . LEU A 1 197 ? 2.059 -4.100 1.622 1.00 96.12 197 LEU A O 1
ATOM 1558 N N . ARG A 1 198 ? 2.303 -5.672 0.033 1.00 96.12 198 ARG A N 1
ATOM 1559 C CA . ARG A 1 198 ? 1.042 -6.387 0.312 1.00 96.12 198 ARG A CA 1
ATOM 1560 C C . ARG A 1 198 ? 1.001 -6.973 1.723 1.00 96.12 198 ARG A C 1
ATOM 1562 O O . ARG A 1 198 ? -0.037 -6.915 2.371 1.00 96.12 198 ARG A O 1
ATOM 1569 N N . HIS A 1 199 ? 2.103 -7.574 2.165 1.00 92.31 199 HIS A N 1
ATOM 1570 C CA . HIS A 1 199 ? 2.213 -8.150 3.502 1.00 92.31 199 HIS A CA 1
ATOM 1571 C C . HIS A 1 199 ? 2.082 -7.077 4.577 1.00 92.31 199 HIS A C 1
ATOM 1573 O O . HIS A 1 199 ? 1.216 -7.190 5.435 1.00 92.31 199 HIS A O 1
ATOM 1579 N N . ASP A 1 200 ? 2.884 -6.019 4.469 1.00 90.81 200 ASP A N 1
ATOM 1580 C CA . ASP A 1 200 ? 2.900 -4.930 5.443 1.00 90.81 200 ASP A CA 1
ATOM 1581 C C . ASP A 1 200 ? 1.529 -4.242 5.506 1.00 90.81 200 ASP A C 1
ATOM 1583 O O . ASP A 1 200 ? 1.016 -3.988 6.588 1.00 90.81 200 ASP A O 1
ATOM 1587 N N . PHE A 1 201 ? 0.878 -4.038 4.354 1.00 95.06 201 PHE A N 1
ATOM 1588 C CA . PHE A 1 201 ? -0.495 -3.538 4.310 1.00 95.06 201 PHE A CA 1
ATOM 1589 C C . PHE A 1 201 ? -1.480 -4.432 5.072 1.00 95.06 201 PHE A C 1
ATOM 1591 O O . PHE A 1 201 ? -2.278 -3.935 5.865 1.00 95.06 201 PHE A O 1
ATOM 1598 N N . ASN A 1 202 ? -1.429 -5.748 4.853 1.00 88.62 202 ASN A N 1
ATOM 1599 C CA . ASN A 1 202 ? -2.315 -6.675 5.550 1.00 88.62 202 ASN A CA 1
ATOM 1600 C C . ASN A 1 202 ? -2.039 -6.712 7.060 1.00 88.62 202 ASN A C 1
ATOM 1602 O O . ASN A 1 202 ? -2.989 -6.827 7.826 1.00 88.62 202 ASN A O 1
ATOM 1606 N N . GLU A 1 203 ? -0.779 -6.604 7.492 1.00 87.75 203 GLU A N 1
ATOM 1607 C CA . GLU A 1 203 ? -0.421 -6.512 8.914 1.00 87.75 203 GLU A CA 1
ATOM 1608 C C . GLU A 1 203 ? -0.952 -5.224 9.548 1.00 87.75 203 GLU A C 1
ATOM 1610 O O . GLU A 1 203 ? -1.560 -5.275 10.615 1.00 87.75 203 GLU A O 1
ATOM 1615 N N . THR A 1 204 ? -0.793 -4.077 8.884 1.00 84.38 204 THR A N 1
ATOM 1616 C CA . THR A 1 204 ? -1.339 -2.801 9.368 1.00 84.38 204 THR A CA 1
ATOM 1617 C C . THR A 1 204 ? -2.864 -2.835 9.440 1.00 84.38 204 THR A C 1
ATOM 1619 O O . THR A 1 204 ? -3.447 -2.325 10.393 1.00 84.38 204 THR A O 1
ATOM 1622 N N . LEU A 1 205 ? -3.535 -3.482 8.481 1.00 84.06 205 LEU A N 1
ATOM 1623 C CA . LEU A 1 205 ? -4.994 -3.595 8.485 1.00 84.06 205 LEU A CA 1
ATOM 1624 C C . LEU A 1 205 ? -5.530 -4.385 9.691 1.00 84.06 205 LEU A C 1
ATOM 1626 O O . LEU A 1 205 ? -6.633 -4.104 10.149 1.00 84.06 205 LEU A O 1
ATOM 1630 N N . GLN A 1 206 ? -4.753 -5.321 10.250 1.00 80.75 206 GLN A N 1
ATOM 1631 C CA . GLN A 1 206 ? -5.144 -6.073 11.453 1.00 80.75 206 GLN A CA 1
ATOM 1632 C C . GLN A 1 206 ? -5.262 -5.201 12.709 1.00 80.75 206 GLN A C 1
ATOM 1634 O O . GLN A 1 206 ? -5.802 -5.656 13.717 1.00 80.75 206 GLN A O 1
ATOM 1639 N N . TRP A 1 207 ? -4.769 -3.960 12.675 1.00 78.62 207 TRP A N 1
ATOM 1640 C CA . TRP A 1 207 ? -4.914 -3.023 13.790 1.00 78.62 207 TRP A CA 1
ATOM 1641 C C . TRP A 1 207 ? -6.362 -2.555 13.953 1.00 78.62 207 TRP A C 1
ATOM 1643 O O . TRP A 1 207 ? -6.747 -2.128 15.041 1.00 78.62 207 TRP A O 1
ATOM 1653 N N . ILE A 1 208 ? -7.172 -2.686 12.897 1.00 69.62 208 ILE A N 1
ATOM 1654 C CA . ILE A 1 208 ? -8.619 -2.511 12.953 1.00 69.62 208 ILE A CA 1
ATOM 1655 C C . ILE A 1 208 ? -9.260 -3.900 13.102 1.00 69.62 208 ILE A C 1
ATOM 1657 O O . ILE A 1 208 ? -8.992 -4.791 12.289 1.00 69.62 208 ILE A O 1
ATOM 1661 N N . PRO A 1 209 ? -10.117 -4.129 14.116 1.00 64.62 209 PRO A N 1
ATOM 1662 C CA . PRO A 1 209 ? -10.789 -5.411 14.287 1.00 64.62 209 PRO A CA 1
ATOM 1663 C C . PRO A 1 209 ? -11.579 -5.808 13.035 1.00 64.62 209 PRO A C 1
ATOM 1665 O O . PRO A 1 209 ? -12.509 -5.119 12.622 1.00 64.62 209 PRO A O 1
ATOM 1668 N N . ALA A 1 210 ? -11.244 -6.960 12.451 1.00 60.03 210 ALA A N 1
ATOM 1669 C CA . ALA A 1 210 ? -11.864 -7.433 11.212 1.00 60.03 210 ALA A CA 1
ATOM 1670 C C . ALA A 1 210 ? -13.393 -7.578 11.321 1.00 60.03 210 ALA A C 1
ATOM 1672 O O . ALA A 1 210 ? -14.106 -7.364 10.345 1.00 60.03 210 ALA A O 1
ATOM 1673 N N . THR A 1 211 ? -13.903 -7.898 12.514 1.00 52.28 211 THR A N 1
ATOM 1674 C CA . THR A 1 211 ? -15.342 -7.993 12.782 1.00 52.28 211 THR A CA 1
ATOM 1675 C C . THR A 1 211 ? -16.059 -6.657 12.620 1.00 52.28 211 THR A C 1
ATOM 1677 O O . THR A 1 211 ? -17.175 -6.667 12.123 1.00 52.28 211 THR A O 1
ATOM 1680 N N . LEU A 1 212 ? -15.417 -5.533 12.967 1.00 59.22 212 LEU A N 1
ATOM 1681 C CA . LEU A 1 212 ? -15.972 -4.183 12.792 1.00 59.22 212 LEU A CA 1
ATOM 1682 C C . LEU A 1 212 ? -16.002 -3.759 11.323 1.00 59.22 212 LEU A C 1
ATOM 1684 O O . LEU A 1 212 ? -16.875 -3.009 10.920 1.00 59.22 212 LEU A O 1
ATOM 1688 N N . ILE A 1 213 ? -15.062 -4.232 10.509 1.00 63.50 213 ILE A N 1
ATOM 1689 C CA . ILE A 1 213 ? -15.014 -3.902 9.080 1.00 63.50 213 ILE A CA 1
ATOM 1690 C C . ILE A 1 213 ? -16.058 -4.726 8.310 1.00 63.50 213 ILE A C 1
ATOM 1692 O O . ILE A 1 213 ? -16.787 -4.202 7.474 1.00 63.50 213 ILE A O 1
ATOM 1696 N N . ILE A 1 214 ? -16.151 -6.026 8.606 1.00 60.12 214 ILE A N 1
ATOM 1697 C CA . ILE A 1 214 ? -17.027 -6.952 7.875 1.00 60.12 214 ILE A CA 1
ATOM 1698 C C . ILE A 1 214 ? -18.503 -6.726 8.220 1.00 60.12 214 ILE A C 1
ATOM 1700 O O . ILE A 1 214 ? -19.345 -6.844 7.334 1.00 60.12 214 ILE A O 1
ATOM 1704 N N . SER A 1 215 ? -18.829 -6.393 9.475 1.00 55.00 215 SER A N 1
ATOM 1705 C CA . SER A 1 215 ? -20.221 -6.192 9.908 1.00 55.00 215 SER A CA 1
ATOM 1706 C C . SER A 1 215 ? -20.905 -5.001 9.239 1.00 55.00 215 SER A C 1
ATOM 1708 O O . SER A 1 215 ? -22.125 -4.999 9.136 1.00 55.00 215 SER A O 1
ATOM 1710 N N . HIS A 1 216 ? -20.130 -4.020 8.772 1.00 61.53 216 HIS A N 1
ATOM 1711 C CA . HIS A 1 216 ? -20.636 -2.814 8.113 1.00 61.53 216 HIS A CA 1
ATOM 1712 C C . HIS A 1 216 ? -20.488 -2.880 6.588 1.00 61.53 216 HIS A C 1
ATOM 1714 O O . HIS A 1 216 ? -20.721 -1.901 5.884 1.00 61.53 216 HIS A O 1
ATOM 1720 N N . ARG A 1 217 ? -20.107 -4.036 6.031 1.00 62.56 217 ARG A N 1
ATOM 1721 C CA . ARG A 1 217 ? -20.057 -4.213 4.581 1.00 62.56 217 ARG A CA 1
ATOM 1722 C C . ARG A 1 217 ? -21.472 -4.171 4.011 1.00 62.56 217 ARG A C 1
ATOM 1724 O O . ARG A 1 217 ? -22.223 -5.133 4.128 1.00 62.56 217 ARG A O 1
ATOM 1731 N N . ASN A 1 218 ? -21.789 -3.087 3.316 1.00 64.50 218 ASN A N 1
ATOM 1732 C CA . ASN A 1 218 ? -23.071 -2.912 2.651 1.00 64.50 218 ASN A CA 1
ATOM 1733 C C . ASN A 1 218 ? -22.859 -2.647 1.155 1.00 64.50 218 ASN A C 1
ATOM 1735 O O . ASN A 1 218 ? -22.666 -1.508 0.732 1.00 64.50 218 ASN A O 1
ATOM 1739 N N . VAL A 1 219 ? -22.833 -3.737 0.381 1.00 61.06 219 VAL A N 1
ATOM 1740 C CA . VAL A 1 219 ? -22.701 -3.708 -1.088 1.00 61.06 219 VAL A CA 1
ATOM 1741 C C . VAL A 1 219 ? -24.033 -3.342 -1.751 1.00 61.06 219 VAL A C 1
ATOM 1743 O O . VAL A 1 219 ? -24.030 -2.730 -2.814 1.00 61.06 219 VAL A O 1
ATOM 1746 N N . GLU A 1 220 ? -25.163 -3.697 -1.132 1.00 56.25 220 GLU A N 1
ATOM 1747 C CA . GLU A 1 220 ? -26.507 -3.495 -1.695 1.00 56.25 220 GLU A CA 1
ATOM 1748 C C . GLU A 1 220 ? -26.909 -2.013 -1.740 1.00 56.25 220 GLU A C 1
ATOM 1750 O O . GLU A 1 220 ? -27.604 -1.595 -2.662 1.00 56.25 220 GLU A O 1
ATOM 1755 N N . GLU A 1 221 ? -26.408 -1.202 -0.805 1.00 60.03 221 GLU A N 1
ATOM 1756 C CA . GLU A 1 221 ? -26.622 0.251 -0.763 1.00 60.03 221 GLU A CA 1
ATOM 1757 C C . GLU A 1 221 ? -25.409 1.064 -1.260 1.00 60.03 221 GLU A C 1
ATOM 1759 O O . GLU A 1 221 ? -25.326 2.273 -1.022 1.00 60.03 221 GLU A O 1
ATOM 1764 N N . ASP A 1 222 ? -24.431 0.436 -1.926 1.00 62.53 222 ASP A N 1
ATOM 1765 C CA . ASP A 1 222 ? -23.321 1.167 -2.546 1.00 62.53 222 ASP A CA 1
ATOM 1766 C C . ASP A 1 222 ? -23.796 1.858 -3.836 1.00 62.53 222 ASP A C 1
ATOM 1768 O O . ASP A 1 222 ? -23.894 1.265 -4.917 1.00 62.53 222 ASP A O 1
ATOM 1772 N N . VAL A 1 223 ? -24.059 3.159 -3.707 1.00 68.38 223 VAL A N 1
ATOM 1773 C CA . VAL A 1 223 ? -24.492 4.059 -4.788 1.00 68.38 223 VAL A CA 1
ATOM 1774 C C . VAL A 1 223 ? -23.494 4.156 -5.949 1.00 68.38 223 VAL A C 1
ATOM 1776 O O . VAL A 1 223 ? -23.860 4.594 -7.039 1.00 68.38 223 VAL A O 1
ATOM 1779 N N . GLY A 1 224 ? -22.234 3.762 -5.741 1.00 61.84 224 GLY A N 1
ATOM 1780 C CA . GLY A 1 224 ? -21.185 3.786 -6.757 1.00 61.84 224 GLY A CA 1
ATOM 1781 C C . GLY A 1 224 ? -21.207 2.590 -7.711 1.00 61.84 224 GLY A C 1
ATOM 1782 O O . GLY A 1 224 ? -20.575 2.653 -8.763 1.00 61.84 224 GLY A O 1
ATOM 1783 N N . THR A 1 225 ? -21.940 1.519 -7.392 1.00 59.53 225 THR A N 1
ATOM 1784 C CA . THR A 1 225 ? -21.901 0.246 -8.144 1.00 59.53 225 THR A CA 1
ATOM 1785 C C . THR A 1 225 ? -22.366 0.357 -9.596 1.00 59.53 225 THR A C 1
ATOM 1787 O O . THR A 1 225 ? -21.874 -0.379 -10.447 1.00 59.53 225 THR A O 1
ATOM 1790 N N . SER A 1 226 ? -23.274 1.289 -9.897 1.00 60.66 226 SER A N 1
ATOM 1791 C CA . SER A 1 226 ? -23.814 1.524 -11.244 1.00 60.66 226 SER A CA 1
ATOM 1792 C C . SER A 1 226 ? -23.192 2.720 -11.975 1.00 60.66 226 SER A C 1
ATOM 1794 O O . SER A 1 226 ? -23.597 3.033 -13.097 1.00 60.66 226 SER A O 1
ATOM 1796 N N . ILE A 1 227 ? -22.245 3.430 -11.352 1.00 64.12 227 ILE A N 1
ATOM 1797 C CA . ILE A 1 227 ? -21.631 4.634 -11.919 1.00 64.12 227 ILE A CA 1
ATOM 1798 C C . ILE A 1 227 ? -20.303 4.238 -12.555 1.00 64.12 227 ILE A C 1
ATOM 1800 O O . ILE A 1 227 ? -19.292 4.082 -11.877 1.00 64.12 227 ILE A O 1
ATOM 1804 N N . HIS A 1 228 ? -20.306 4.104 -13.878 1.00 62.38 228 HIS A N 1
ATOM 1805 C CA . HIS A 1 228 ? -19.100 3.832 -14.652 1.00 62.38 228 HIS A CA 1
ATOM 1806 C C . HIS A 1 228 ? -18.722 5.037 -15.495 1.00 62.38 228 HIS A C 1
ATOM 1808 O O . HIS A 1 228 ? -19.569 5.705 -16.090 1.00 62.38 228 HIS A O 1
ATOM 1814 N N . THR A 1 229 ? -17.421 5.286 -15.596 1.00 62.50 229 THR A N 1
ATOM 1815 C CA . THR A 1 229 ? -16.892 6.238 -16.573 1.00 62.50 229 THR A CA 1
ATOM 1816 C C . THR A 1 229 ? -16.383 5.491 -17.803 1.00 62.50 229 THR A C 1
ATOM 1818 O O . THR A 1 229 ? -15.901 4.364 -17.712 1.00 62.50 229 THR A O 1
ATOM 1821 N N . ASN A 1 230 ? -16.436 6.118 -18.981 1.00 58.44 230 ASN A N 1
ATOM 1822 C CA . ASN A 1 230 ? -15.918 5.502 -20.213 1.00 58.44 230 ASN A CA 1
ATOM 1823 C C . ASN A 1 230 ? -14.426 5.132 -20.104 1.00 58.44 230 ASN A C 1
ATOM 1825 O O . ASN A 1 230 ? -13.997 4.128 -20.663 1.00 58.44 230 ASN A O 1
ATOM 1829 N N . GLN A 1 231 ? -13.647 5.898 -19.330 1.00 58.59 231 GLN A N 1
ATOM 1830 C CA . GLN A 1 231 ? -12.239 5.598 -19.045 1.00 58.59 231 GLN A CA 1
ATOM 1831 C C . GLN A 1 231 ? -12.050 4.348 -18.179 1.00 58.59 231 GLN A C 1
ATOM 1833 O O . GLN A 1 231 ? -10.954 3.802 -18.132 1.00 58.59 231 GLN A O 1
ATOM 1838 N N . GLU A 1 232 ? -13.084 3.873 -17.493 1.00 60.47 232 GLU A N 1
ATOM 1839 C CA . GLU A 1 232 ? -13.054 2.646 -16.703 1.00 60.47 232 GLU A CA 1
ATOM 1840 C C . GLU A 1 232 ? -13.216 1.385 -17.557 1.00 60.47 232 GLU A C 1
ATOM 1842 O O . GLU A 1 232 ? -12.700 0.328 -17.197 1.00 60.47 232 GLU A O 1
ATOM 1847 N N . LEU A 1 233 ? -13.875 1.526 -18.712 1.00 62.38 233 LEU A N 1
ATOM 1848 C CA . LEU A 1 233 ? -14.252 0.438 -19.616 1.00 62.38 233 LEU A CA 1
ATOM 1849 C C . LEU A 1 233 ? -13.191 0.131 -20.681 1.00 62.38 233 LEU A C 1
ATOM 1851 O O . LEU A 1 233 ? -13.253 -0.912 -21.328 1.00 62.38 233 LEU A O 1
ATOM 1855 N N . THR A 1 234 ? -12.211 1.018 -20.871 1.00 65.31 234 THR A N 1
ATOM 1856 C CA . THR A 1 234 ? -11.188 0.874 -21.914 1.00 65.31 234 THR A CA 1
ATOM 1857 C C . THR A 1 234 ? -9.773 0.898 -21.345 1.00 65.31 234 THR A C 1
ATOM 1859 O O . THR A 1 234 ? -9.393 1.795 -20.587 1.00 65.31 234 THR A O 1
ATOM 1862 N N . ARG A 1 235 ? -8.965 -0.080 -21.758 1.00 78.94 235 ARG A N 1
ATOM 1863 C CA . ARG A 1 235 ? -7.515 -0.165 -21.530 1.00 78.94 235 ARG A CA 1
ATOM 1864 C C . ARG A 1 235 ? -6.868 -0.488 -22.875 1.00 78.94 235 ARG A C 1
ATOM 1866 O O . ARG A 1 235 ? -7.380 -1.361 -23.571 1.00 78.94 235 ARG A O 1
ATOM 1873 N N . LEU A 1 236 ? -5.809 0.224 -23.265 1.00 82.38 236 LEU A N 1
ATOM 1874 C CA . LEU A 1 236 ? -5.193 0.035 -24.586 1.00 82.38 236 LEU A CA 1
ATOM 1875 C C . LEU A 1 236 ? -4.102 -1.038 -24.552 1.00 82.38 236 LEU A C 1
ATOM 1877 O O . LEU A 1 236 ? -3.903 -1.744 -25.537 1.00 82.38 236 LEU A O 1
ATOM 1881 N N . ASN A 1 237 ? -3.413 -1.173 -23.419 1.00 86.56 237 ASN A N 1
ATOM 1882 C CA . ASN A 1 237 ? -2.365 -2.165 -23.199 1.00 86.56 237 ASN A CA 1
ATOM 1883 C C . ASN A 1 237 ? -2.281 -2.583 -21.717 1.00 86.56 237 ASN A C 1
ATOM 1885 O O . ASN A 1 237 ? -3.030 -2.113 -20.858 1.00 86.56 237 ASN A O 1
ATOM 1889 N N . ASP A 1 238 ? -1.374 -3.508 -21.430 1.00 90.19 238 ASP A N 1
ATOM 1890 C CA . ASP A 1 238 ? -1.047 -4.007 -20.096 1.00 90.19 238 ASP A CA 1
ATOM 1891 C C . ASP A 1 238 ? -0.448 -2.928 -19.174 1.00 90.19 238 ASP A C 1
ATOM 1893 O O . ASP A 1 238 ? -0.770 -2.893 -17.983 1.00 90.19 238 ASP A O 1
ATOM 1897 N N . GLU A 1 239 ? 0.348 -1.999 -19.708 1.00 90.69 239 GLU A N 1
ATOM 1898 C CA . GLU A 1 239 ? 0.873 -0.854 -18.952 1.00 90.69 239 GLU A CA 1
ATOM 1899 C C . GLU A 1 239 ? -0.252 0.058 -18.420 1.00 90.69 239 GLU A C 1
ATOM 1901 O O . GLU A 1 239 ? -0.194 0.517 -17.276 1.00 90.69 239 GLU A O 1
ATOM 1906 N N . ASP A 1 240 ? -1.318 0.279 -19.194 1.00 88.19 240 ASP A N 1
ATOM 1907 C CA . ASP A 1 240 ? -2.498 1.037 -18.764 1.00 88.19 240 ASP A CA 1
ATOM 1908 C C . ASP A 1 240 ? -3.250 0.327 -17.633 1.00 88.19 240 ASP A C 1
ATOM 1910 O O . ASP A 1 240 ? -3.761 0.974 -16.713 1.00 88.19 240 ASP A O 1
ATOM 1914 N N . VAL A 1 241 ? -3.313 -1.010 -17.675 1.00 90.25 241 VAL A N 1
ATOM 1915 C CA . VAL A 1 241 ? -3.895 -1.815 -16.590 1.00 90.25 241 VAL A CA 1
ATOM 1916 C C . VAL A 1 241 ? -3.084 -1.622 -15.313 1.00 90.25 241 VAL A C 1
ATOM 1918 O O . VAL A 1 241 ? -3.669 -1.356 -14.259 1.00 90.25 241 VAL A O 1
ATOM 1921 N N . PHE A 1 242 ? -1.754 -1.694 -15.398 1.00 93.69 242 PHE A N 1
ATOM 1922 C CA . PHE A 1 242 ? -0.871 -1.408 -14.270 1.00 93.69 242 PHE A CA 1
ATOM 1923 C C . PHE A 1 242 ? -1.098 0.009 -13.718 1.00 93.69 242 PHE A C 1
ATOM 1925 O O . PHE A 1 242 ? -1.381 0.153 -12.525 1.00 93.69 242 PHE A O 1
ATOM 1932 N N . LYS A 1 243 ? -1.046 1.038 -14.576 1.00 90.69 243 LYS A N 1
ATOM 1933 C CA . LYS A 1 243 ? -1.226 2.453 -14.204 1.00 90.69 243 LYS A CA 1
ATOM 1934 C C . LYS A 1 243 ? -2.533 2.691 -13.462 1.00 90.69 243 LYS A C 1
ATOM 1936 O O . LYS A 1 243 ? -2.538 3.275 -12.381 1.00 90.69 243 LYS A O 1
ATOM 1941 N N . ALA A 1 244 ? -3.644 2.212 -14.015 1.00 89.50 244 ALA A N 1
ATOM 1942 C CA . ALA A 1 244 ? -4.949 2.400 -13.397 1.00 89.50 244 ALA A CA 1
ATOM 1943 C C . ALA A 1 244 ? -5.022 1.750 -12.006 1.00 89.50 244 ALA A C 1
ATOM 1945 O O . ALA A 1 244 ? -5.544 2.346 -11.065 1.00 89.50 244 ALA A O 1
ATOM 1946 N N . ASN A 1 245 ? -4.473 0.541 -11.852 1.00 93.31 245 ASN A N 1
ATOM 1947 C CA . ASN A 1 245 ? -4.517 -0.173 -10.578 1.00 93.31 245 ASN A CA 1
ATOM 1948 C C . ASN A 1 245 ? -3.587 0.442 -9.529 1.00 93.31 245 ASN A C 1
ATOM 1950 O O . ASN A 1 245 ? -4.005 0.594 -8.383 1.00 93.31 245 ASN A O 1
ATOM 1954 N N . ILE A 1 246 ? -2.367 0.857 -9.891 1.00 95.62 246 ILE A N 1
ATOM 1955 C CA . ILE A 1 246 ? -1.463 1.494 -8.923 1.00 95.62 246 ILE A CA 1
ATOM 1956 C C . ILE A 1 246 ? -1.994 2.862 -8.468 1.00 95.62 246 ILE A C 1
ATOM 1958 O O . ILE A 1 246 ? -1.883 3.184 -7.286 1.00 95.62 246 ILE A O 1
ATOM 1962 N N . LYS A 1 247 ? -2.658 3.629 -9.347 1.00 92.12 247 LYS A N 1
ATOM 1963 C CA . LYS A 1 247 ? -3.330 4.879 -8.954 1.00 92.12 247 LYS A CA 1
ATOM 1964 C C . LYS A 1 247 ? -4.504 4.641 -8.013 1.00 92.12 247 LYS A C 1
ATOM 1966 O O . LYS A 1 247 ? -4.555 5.267 -6.958 1.00 92.12 247 LYS A O 1
ATOM 1971 N N . ARG A 1 248 ? -5.361 3.658 -8.299 1.00 90.81 248 ARG A N 1
ATOM 1972 C CA . ARG A 1 248 ? -6.452 3.274 -7.385 1.00 90.81 248 ARG A CA 1
ATOM 1973 C C . ARG A 1 248 ? -5.950 2.814 -6.019 1.00 90.81 248 ARG A C 1
ATOM 1975 O O . ARG A 1 248 ? -6.572 3.133 -5.008 1.00 90.81 248 ARG A O 1
ATOM 1982 N N . VAL A 1 249 ? -4.827 2.092 -5.965 1.00 95.94 249 VAL A N 1
ATOM 1983 C CA . VAL A 1 249 ? -4.168 1.736 -4.695 1.00 95.94 249 VAL A CA 1
ATOM 1984 C C . VAL A 1 249 ? -3.768 2.995 -3.935 1.00 95.94 249 VAL A C 1
ATOM 1986 O O . VAL A 1 249 ? -4.073 3.107 -2.753 1.00 95.94 249 VAL A O 1
ATOM 1989 N N . GLN A 1 250 ? -3.117 3.950 -4.599 1.00 95.00 250 GLN A N 1
ATOM 1990 C CA . GLN A 1 250 ? -2.660 5.197 -3.981 1.00 95.00 250 GLN A CA 1
ATOM 1991 C C . GLN A 1 250 ? -3.827 6.047 -3.457 1.00 95.00 250 GLN A C 1
ATOM 1993 O O . GLN A 1 250 ? -3.754 6.561 -2.341 1.00 95.00 250 GLN A O 1
ATOM 1998 N N . GLU A 1 251 ? -4.906 6.165 -4.232 1.00 94.44 251 GLU A N 1
ATOM 1999 C CA . GLU A 1 251 ? -6.141 6.857 -3.842 1.00 94.44 251 GLU A CA 1
ATOM 2000 C C . GLU A 1 251 ? -6.822 6.163 -2.658 1.00 94.44 251 GLU A C 1
ATOM 2002 O O . GLU A 1 251 ? -7.195 6.807 -1.683 1.00 94.44 251 GLU A O 1
ATOM 2007 N N . SER A 1 252 ? -6.910 4.833 -2.687 1.00 95.44 252 SER A N 1
ATOM 2008 C CA . SER A 1 252 ? -7.531 4.066 -1.603 1.00 95.44 252 SER A CA 1
ATOM 2009 C C . SER A 1 252 ? -6.695 4.112 -0.320 1.00 95.44 252 SER A C 1
ATOM 2011 O O . SER A 1 252 ? -7.242 4.271 0.768 1.00 95.44 252 SER A O 1
ATOM 2013 N N . LEU A 1 253 ? -5.362 4.063 -0.426 1.00 94.75 253 LEU A N 1
ATOM 2014 C CA . LEU A 1 253 ? -4.458 4.297 0.705 1.00 94.75 253 LEU A CA 1
ATOM 2015 C C . LEU A 1 253 ? -4.612 5.715 1.262 1.00 94.75 253 LEU A C 1
ATOM 2017 O O . LEU A 1 253 ? -4.498 5.901 2.468 1.00 94.75 253 LEU A O 1
ATOM 2021 N N . ARG A 1 254 ? -4.904 6.712 0.417 1.00 93.56 254 ARG A N 1
ATOM 2022 C CA . ARG A 1 254 ? -5.188 8.077 0.871 1.00 93.56 254 ARG A CA 1
ATOM 2023 C C . ARG A 1 254 ? -6.488 8.143 1.671 1.00 93.56 254 ARG A C 1
ATOM 2025 O O . ARG A 1 254 ? -6.506 8.783 2.717 1.00 93.56 254 ARG A O 1
ATOM 2032 N N . SER A 1 255 ? -7.543 7.462 1.225 1.00 91.69 255 SER A N 1
ATOM 2033 C CA . SER A 1 255 ? -8.781 7.336 2.003 1.00 91.69 255 SER A CA 1
ATOM 2034 C C . SER A 1 255 ? -8.532 6.641 3.344 1.00 91.69 255 SER A C 1
ATOM 2036 O O . SER A 1 255 ? -8.947 7.159 4.374 1.00 91.69 255 SER A O 1
ATOM 2038 N N . LEU A 1 256 ? -7.796 5.524 3.359 1.00 89.88 256 LEU A N 1
ATOM 2039 C CA . LEU A 1 256 ? -7.437 4.830 4.602 1.00 89.88 256 LEU A CA 1
ATOM 2040 C C . LEU A 1 256 ? -6.605 5.702 5.546 1.00 89.88 256 LEU A C 1
ATOM 2042 O O . LEU A 1 256 ? -6.825 5.670 6.750 1.00 89.88 256 LEU A O 1
ATOM 2046 N N . GLU A 1 257 ? -5.664 6.485 5.016 1.00 88.94 257 GLU A N 1
ATOM 2047 C CA . GLU A 1 257 ? -4.846 7.404 5.809 1.00 88.94 257 GLU A CA 1
ATOM 2048 C C . GLU A 1 257 ? -5.715 8.474 6.474 1.00 88.94 257 GLU A C 1
ATOM 2050 O O . GLU A 1 257 ? -5.568 8.717 7.666 1.00 88.94 257 GLU A O 1
ATOM 2055 N N . GLU A 1 258 ? -6.608 9.122 5.724 1.00 86.75 258 GLU A N 1
ATOM 2056 C CA . GLU A 1 258 ? -7.416 10.238 6.224 1.00 86.75 258 GLU A CA 1
ATOM 2057 C C . GLU A 1 258 ? -8.526 9.772 7.171 1.00 86.75 258 GLU A C 1
ATOM 2059 O O . GLU A 1 258 ? -8.594 10.252 8.302 1.00 86.75 258 GLU A O 1
ATOM 2064 N N . PHE A 1 259 ? -9.340 8.794 6.763 1.00 81.44 259 PHE A N 1
ATOM 2065 C CA . PHE A 1 259 ? -10.414 8.265 7.612 1.00 81.44 259 PHE A CA 1
ATOM 2066 C C . PHE A 1 259 ? -9.864 7.447 8.784 1.00 81.44 259 PHE A C 1
ATOM 2068 O O . PHE A 1 259 ? -10.422 7.473 9.877 1.00 81.44 259 PHE A O 1
ATOM 2075 N N . GLY A 1 260 ? -8.702 6.812 8.615 1.00 78.75 260 GLY A N 1
ATOM 2076 C CA . GLY A 1 260 ? -8.025 6.084 9.685 1.00 78.75 260 GLY A CA 1
ATOM 2077 C C . GLY A 1 260 ? -7.599 6.962 10.864 1.00 78.75 260 GLY A C 1
ATOM 2078 O O . GLY A 1 260 ? -7.432 6.438 11.962 1.00 78.75 260 GLY A O 1
ATOM 2079 N N . LYS A 1 261 ? -7.477 8.289 10.691 1.00 77.94 261 LYS A N 1
ATOM 2080 C CA . LYS A 1 261 ? -7.182 9.228 11.795 1.00 77.94 261 LYS A CA 1
ATOM 2081 C C . LYS A 1 261 ? -8.277 9.250 12.857 1.00 77.94 261 LYS A C 1
ATOM 2083 O O . LYS A 1 261 ? -7.970 9.538 14.011 1.00 77.94 261 LYS A O 1
ATOM 2088 N N . LEU A 1 262 ? -9.521 8.966 12.465 1.00 71.75 262 LEU A N 1
ATOM 2089 C CA . LEU A 1 262 ? -10.661 8.898 13.381 1.00 71.75 262 LEU A CA 1
ATOM 2090 C C . LEU A 1 262 ? -10.548 7.685 14.316 1.00 71.75 262 LEU A C 1
ATOM 2092 O O . LEU A 1 262 ? -10.929 7.763 15.482 1.00 71.75 262 LEU A O 1
ATOM 2096 N N . GLU A 1 263 ? -9.941 6.600 13.829 1.00 71.31 263 GLU A N 1
ATOM 2097 C CA . GLU A 1 263 ? -9.755 5.361 14.585 1.00 71.31 263 GLU A CA 1
ATOM 2098 C C . GLU A 1 263 ? -8.447 5.348 15.384 1.00 71.31 263 GLU A C 1
ATOM 2100 O O . GLU A 1 263 ? -8.435 5.045 16.582 1.00 71.31 263 GLU A O 1
ATOM 2105 N N . SER A 1 264 ? -7.324 5.654 14.724 1.00 75.38 264 SER A N 1
ATOM 2106 C CA . SER A 1 264 ? -5.986 5.607 15.315 1.00 75.38 264 SER A CA 1
ATOM 2107 C C . SER A 1 264 ? -4.978 6.462 14.527 1.00 75.38 264 SER A C 1
ATOM 2109 O O . SER A 1 264 ? -4.699 6.175 13.356 1.00 75.38 264 SER A O 1
ATOM 2111 N N . PRO A 1 265 ? -4.345 7.468 15.166 1.00 77.25 265 PRO A N 1
ATOM 2112 C CA . PRO A 1 265 ? -3.255 8.227 14.556 1.00 77.25 265 PRO A CA 1
ATOM 2113 C C . PRO A 1 265 ? -2.084 7.345 14.100 1.00 77.25 265 PRO A C 1
ATOM 2115 O O . PRO A 1 265 ? -1.544 7.565 13.019 1.00 77.25 265 PRO A O 1
ATOM 2118 N N . ASP A 1 266 ? -1.734 6.311 14.869 1.00 76.38 266 ASP A N 1
ATOM 2119 C CA . ASP A 1 266 ? -0.633 5.401 14.528 1.00 76.38 266 ASP A CA 1
ATOM 2120 C C . ASP A 1 266 ? -0.956 4.567 13.281 1.00 76.38 266 ASP A C 1
ATOM 2122 O O . ASP A 1 266 ? -0.097 4.373 12.419 1.00 76.38 266 ASP A O 1
ATOM 2126 N N . PHE A 1 267 ? -2.210 4.113 13.143 1.00 82.12 267 PHE A N 1
ATOM 2127 C CA . PHE A 1 267 ? -2.675 3.434 11.929 1.00 82.12 267 PHE A CA 1
ATOM 2128 C C . PHE A 1 267 ? -2.563 4.355 10.710 1.00 82.12 267 PHE A C 1
ATOM 2130 O O . PHE A 1 267 ? -2.036 3.946 9.676 1.00 82.12 267 PHE A O 1
ATOM 2137 N N . SER A 1 268 ? -3.000 5.611 10.845 1.00 79.94 268 SER A N 1
ATOM 2138 C CA . SER A 1 268 ? -2.892 6.613 9.780 1.00 79.94 268 SER A CA 1
ATOM 2139 C C . SER A 1 268 ? -1.436 6.823 9.345 1.00 79.94 268 SER A C 1
ATOM 2141 O O . SER A 1 268 ? -1.144 6.790 8.148 1.00 79.94 268 SER A O 1
ATOM 2143 N N . VAL A 1 269 ? -0.503 6.944 10.299 1.00 82.12 269 VAL A N 1
ATOM 2144 C CA . VAL A 1 269 ? 0.937 7.079 10.011 1.00 82.12 269 VAL A CA 1
ATOM 2145 C C . VAL A 1 269 ? 1.465 5.860 9.250 1.00 82.12 269 VAL A C 1
ATOM 2147 O O . VAL A 1 269 ? 2.089 6.025 8.200 1.00 82.12 269 VAL A O 1
ATOM 2150 N N . ALA A 1 270 ? 1.163 4.644 9.714 1.00 85.88 270 ALA A N 1
ATOM 2151 C CA . ALA A 1 270 ? 1.600 3.411 9.059 1.00 85.88 270 ALA A CA 1
ATOM 2152 C C . ALA A 1 270 ? 1.043 3.272 7.626 1.00 85.88 270 ALA A C 1
ATOM 2154 O O . ALA A 1 270 ? 1.773 2.918 6.695 1.00 85.88 270 ALA A O 1
ATOM 2155 N N . ILE A 1 271 ? -0.232 3.610 7.409 1.00 94.88 271 ILE A N 1
ATOM 2156 C CA . ILE A 1 271 ? -0.830 3.647 6.067 1.00 94.88 271 ILE A CA 1
ATOM 2157 C C . ILE A 1 271 ? -0.160 4.710 5.189 1.00 94.88 271 ILE A C 1
ATOM 2159 O O . ILE A 1 271 ? 0.098 4.453 4.009 1.00 94.88 271 ILE A O 1
ATOM 2163 N N . GLY A 1 272 ? 0.176 5.876 5.747 1.00 87.06 272 GLY A N 1
ATOM 2164 C CA . GLY A 1 272 ? 0.932 6.918 5.055 1.00 87.06 272 GLY A CA 1
ATOM 2165 C C . GLY A 1 272 ? 2.292 6.419 4.556 1.00 87.06 272 GLY A C 1
ATOM 2166 O O . GLY A 1 272 ? 2.645 6.635 3.394 1.00 87.06 272 GLY A O 1
ATOM 2167 N N . GLU A 1 273 ? 3.032 5.676 5.380 1.00 93.56 273 GLU A N 1
ATOM 2168 C CA . GLU A 1 273 ? 4.302 5.053 4.983 1.00 93.56 273 GLU A CA 1
ATOM 2169 C C . GLU A 1 273 ? 4.126 4.036 3.844 1.00 93.56 273 GLU A C 1
ATOM 2171 O O . GLU A 1 273 ? 4.887 4.041 2.869 1.00 93.56 273 GLU A O 1
ATOM 2176 N N . ILE A 1 274 ? 3.091 3.191 3.917 1.00 96.38 274 ILE A N 1
ATOM 2177 C CA . ILE A 1 274 ? 2.737 2.247 2.845 1.00 96.38 274 ILE A CA 1
ATOM 2178 C C . ILE A 1 274 ? 2.390 3.007 1.557 1.00 96.38 274 ILE A C 1
ATOM 2180 O O . ILE A 1 274 ? 2.843 2.622 0.473 1.00 96.38 274 ILE A O 1
ATOM 2184 N N . ARG A 1 275 ? 1.654 4.121 1.655 1.00 97.19 275 ARG A N 1
ATOM 2185 C CA . ARG A 1 275 ? 1.331 4.984 0.511 1.00 97.19 275 ARG A CA 1
ATOM 2186 C C . ARG A 1 275 ? 2.589 5.540 -0.144 1.00 97.19 275 ARG A C 1
ATOM 2188 O O . ARG A 1 275 ? 2.722 5.418 -1.361 1.00 97.19 275 ARG A O 1
ATOM 2195 N N . TYR A 1 276 ? 3.549 6.057 0.619 1.00 92.50 276 TYR A N 1
ATOM 2196 C CA . TYR A 1 276 ? 4.812 6.537 0.045 1.00 92.50 276 TYR A CA 1
ATOM 2197 C C . TYR A 1 276 ? 5.601 5.430 -0.653 1.00 92.50 276 TYR A C 1
ATOM 2199 O O . TYR A 1 276 ? 6.092 5.619 -1.768 1.00 92.50 276 TYR A O 1
ATOM 2207 N N . ARG A 1 277 ? 5.662 4.241 -0.052 1.00 97.31 277 ARG A N 1
ATOM 2208 C CA . ARG A 1 277 ? 6.306 3.075 -0.671 1.00 97.31 277 ARG A CA 1
ATOM 2209 C C . ARG A 1 277 ? 5.601 2.620 -1.951 1.00 97.31 277 ARG A C 1
ATOM 2211 O O . ARG A 1 277 ? 6.263 2.101 -2.846 1.00 97.31 277 ARG A O 1
ATOM 2218 N N . SER A 1 278 ? 4.292 2.843 -2.079 1.00 96.38 278 SER A N 1
ATOM 2219 C CA . SER A 1 278 ? 3.564 2.580 -3.327 1.00 96.38 278 SER A CA 1
ATOM 2220 C C . SER A 1 278 ? 3.967 3.533 -4.465 1.00 96.38 278 SER A C 1
ATOM 2222 O O . SER A 1 278 ? 4.019 3.102 -5.616 1.00 96.38 278 SER A O 1
ATOM 2224 N N . TYR A 1 279 ? 4.334 4.788 -4.164 1.00 96.06 279 TYR A N 1
ATOM 2225 C CA . TYR A 1 279 ? 4.903 5.709 -5.161 1.00 96.06 279 TYR A CA 1
ATOM 2226 C C . TYR A 1 279 ? 6.310 5.287 -5.588 1.00 96.06 279 TYR A C 1
ATOM 2228 O O . TYR A 1 279 ? 6.639 5.341 -6.771 1.00 96.06 279 TYR A O 1
ATOM 2236 N N . ASP A 1 280 ? 7.142 4.844 -4.641 1.00 94.12 280 ASP A N 1
ATOM 2237 C CA . ASP A 1 280 ? 8.474 4.315 -4.959 1.00 94.12 280 ASP A CA 1
ATOM 2238 C C . ASP A 1 280 ? 8.370 3.062 -5.844 1.00 94.12 280 ASP A C 1
ATOM 2240 O O . ASP A 1 280 ? 9.072 2.946 -6.848 1.00 94.12 280 ASP A O 1
ATOM 2244 N N . LEU A 1 281 ? 7.436 2.154 -5.537 1.00 96.69 281 LEU A N 1
ATOM 2245 C CA . LEU A 1 281 ? 7.152 0.990 -6.377 1.00 96.69 281 LEU A CA 1
ATOM 2246 C C . LEU A 1 281 ? 6.735 1.397 -7.798 1.00 96.69 281 LEU A C 1
ATOM 2248 O O . LEU A 1 281 ? 7.276 0.855 -8.762 1.00 96.69 281 LEU A O 1
ATOM 2252 N N . GLU A 1 282 ? 5.821 2.362 -7.935 1.00 96.75 282 GLU A N 1
ATOM 2253 C CA . GLU A 1 282 ? 5.411 2.898 -9.237 1.00 96.75 282 GLU A CA 1
ATOM 2254 C C . GLU A 1 282 ? 6.621 3.413 -10.032 1.00 96.75 282 GLU A C 1
ATOM 2256 O O . GLU A 1 282 ? 6.835 3.004 -11.175 1.00 96.75 282 GLU A O 1
ATOM 2261 N N . GLN A 1 283 ? 7.464 4.248 -9.415 1.00 94.81 283 GLN A N 1
ATOM 2262 C CA . GLN A 1 283 ? 8.664 4.778 -10.067 1.00 94.81 283 GLN A CA 1
ATOM 2263 C C . GLN A 1 283 ? 9.640 3.677 -10.484 1.00 94.81 283 GLN A C 1
ATOM 2265 O O . GLN A 1 283 ? 10.212 3.743 -11.573 1.00 94.81 283 GLN A O 1
ATOM 2270 N N . ARG A 1 284 ? 9.849 2.659 -9.642 1.00 94.50 284 ARG A N 1
ATOM 2271 C CA . ARG A 1 284 ? 10.726 1.525 -9.966 1.00 94.50 284 ARG A CA 1
ATOM 2272 C C . ARG A 1 284 ? 10.221 0.744 -11.169 1.00 94.50 284 ARG A C 1
ATOM 2274 O O . ARG A 1 284 ? 11.031 0.378 -12.015 1.00 94.50 284 ARG A O 1
ATOM 2281 N N . ILE A 1 285 ? 8.912 0.513 -11.255 1.00 94.62 285 ILE A N 1
ATOM 2282 C CA . ILE A 1 285 ? 8.297 -0.182 -12.389 1.00 94.62 285 ILE A CA 1
ATOM 2283 C C . ILE A 1 285 ? 8.467 0.640 -13.672 1.00 94.62 285 ILE A C 1
ATOM 2285 O O . ILE A 1 285 ? 8.918 0.099 -14.677 1.00 94.62 285 ILE A O 1
ATOM 2289 N N . PHE A 1 286 ? 8.212 1.951 -13.636 1.00 92.06 286 PHE A N 1
ATOM 2290 C CA . PHE A 1 286 ? 8.423 2.810 -14.807 1.00 92.06 286 PHE A CA 1
ATOM 2291 C C . PHE A 1 286 ? 9.876 2.859 -15.265 1.00 92.06 286 PHE A C 1
ATOM 2293 O O . PHE A 1 286 ? 10.152 2.754 -16.456 1.00 92.06 286 PHE A O 1
ATOM 2300 N N . ARG A 1 287 ? 10.819 2.975 -14.327 1.00 89.62 287 ARG A N 1
ATOM 2301 C CA . ARG A 1 287 ? 12.248 2.916 -14.653 1.00 89.62 287 ARG A CA 1
ATOM 2302 C C . ARG A 1 287 ? 12.616 1.571 -15.264 1.00 89.62 287 ARG A C 1
ATOM 2304 O O . ARG A 1 287 ? 13.352 1.533 -16.240 1.00 89.62 287 ARG A O 1
ATOM 2311 N N . PHE A 1 288 ? 12.092 0.473 -14.721 1.00 89.62 288 PHE A N 1
ATOM 2312 C CA . PHE A 1 288 ? 12.310 -0.856 -15.282 1.00 89.62 288 PHE A CA 1
ATOM 2313 C C . PHE A 1 288 ? 11.809 -0.949 -16.729 1.00 89.62 288 PHE A C 1
ATOM 2315 O O . PHE A 1 288 ? 12.537 -1.452 -17.579 1.00 89.62 288 PHE A O 1
ATOM 2322 N N . LEU A 1 289 ? 10.617 -0.420 -17.021 1.00 87.50 289 LEU A N 1
ATOM 2323 C CA . LEU A 1 289 ? 10.063 -0.367 -18.377 1.00 87.50 289 LEU A CA 1
ATOM 2324 C C . LEU A 1 289 ? 10.932 0.474 -19.324 1.00 87.50 289 LEU A C 1
ATOM 2326 O O . LEU A 1 289 ? 11.288 -0.000 -20.401 1.00 87.50 289 LEU A O 1
ATOM 2330 N N . ASP A 1 290 ? 11.330 1.679 -18.905 1.00 85.38 290 ASP A N 1
ATOM 2331 C CA . ASP A 1 290 ? 12.180 2.578 -19.698 1.00 85.38 290 ASP A CA 1
ATOM 2332 C C . ASP A 1 290 ? 13.544 1.940 -20.012 1.00 85.38 290 ASP A C 1
ATOM 2334 O O . ASP A 1 290 ? 13.969 1.886 -21.167 1.00 85.38 290 ASP A O 1
ATOM 2338 N N . TYR A 1 291 ? 14.215 1.375 -19.003 1.00 82.38 291 TYR A N 1
ATOM 2339 C CA . TYR A 1 291 ? 15.501 0.708 -19.204 1.00 82.38 291 TYR A CA 1
ATOM 2340 C C . TYR A 1 291 ? 15.372 -0.574 -20.018 1.00 82.38 291 TYR A C 1
ATOM 2342 O O . TYR A 1 291 ? 16.195 -0.813 -20.897 1.00 82.38 291 TYR A O 1
ATOM 2350 N N . SER A 1 292 ? 14.349 -1.392 -19.764 1.00 81.38 292 SER A N 1
ATOM 2351 C CA . SER A 1 292 ? 14.142 -2.616 -20.536 1.00 81.38 292 SER A CA 1
ATOM 2352 C C . SER A 1 292 ? 13.862 -2.305 -22.004 1.00 81.38 292 SER A C 1
ATOM 2354 O O . SER A 1 292 ? 14.329 -3.049 -22.861 1.00 81.38 292 SER A O 1
ATOM 2356 N N . GLY A 1 293 ? 13.143 -1.218 -22.300 1.00 81.25 293 GLY A N 1
ATOM 2357 C CA . GLY A 1 293 ? 12.948 -0.730 -23.663 1.00 81.25 293 GLY A CA 1
ATOM 2358 C C . GLY A 1 293 ? 14.264 -0.288 -24.300 1.00 81.25 293 GLY A C 1
ATOM 2359 O O . GLY A 1 293 ? 14.627 -0.793 -25.357 1.00 81.25 293 GLY A O 1
ATOM 2360 N N . LYS A 1 294 ? 15.028 0.574 -23.618 1.00 81.69 294 LYS A N 1
ATOM 2361 C CA . LYS A 1 294 ? 16.332 1.073 -24.095 1.00 81.69 294 LYS A CA 1
ATOM 2362 C C . LYS A 1 294 ? 17.354 -0.035 -24.345 1.00 81.69 294 LYS A C 1
ATOM 2364 O O . LYS A 1 294 ? 18.151 0.072 -25.268 1.00 81.69 294 LYS A O 1
ATOM 2369 N N . LEU A 1 295 ? 17.341 -1.086 -23.527 1.00 85.19 295 LEU A N 1
ATOM 2370 C CA . LEU A 1 295 ? 18.269 -2.211 -23.642 1.00 85.19 295 LEU A CA 1
ATOM 2371 C C . LEU A 1 295 ? 17.839 -3.254 -24.679 1.00 85.19 295 LEU A C 1
ATOM 2373 O O . LEU A 1 295 ? 18.669 -4.055 -25.098 1.00 85.19 295 LEU A O 1
ATOM 2377 N N . LYS A 1 296 ? 16.569 -3.260 -25.101 1.00 83.50 296 LYS A N 1
ATOM 2378 C CA . LYS A 1 296 ? 16.027 -4.269 -26.022 1.00 83.50 296 LYS A CA 1
ATOM 2379 C C . LYS A 1 296 ? 16.723 -4.261 -27.383 1.00 83.50 296 LYS A C 1
ATOM 2381 O O . LYS A 1 296 ? 16.894 -5.320 -27.982 1.00 83.50 296 LYS A O 1
ATOM 2386 N N . ASP A 1 297 ? 17.124 -3.079 -27.838 1.00 83.81 297 ASP A N 1
ATOM 2387 C CA . ASP A 1 297 ? 17.714 -2.875 -29.162 1.00 83.81 297 ASP A CA 1
ATOM 2388 C C . ASP A 1 297 ? 19.253 -2.918 -29.155 1.00 83.81 297 ASP A C 1
ATOM 2390 O O . ASP A 1 297 ? 19.876 -2.843 -30.213 1.00 83.81 297 ASP A O 1
ATOM 2394 N N . ILE A 1 298 ? 19.873 -3.076 -27.979 1.00 89.19 298 ILE A N 1
ATOM 2395 C CA . ILE A 1 298 ? 21.330 -3.143 -27.818 1.00 89.19 298 ILE A CA 1
ATOM 2396 C C . ILE A 1 298 ? 21.841 -4.503 -28.297 1.00 89.19 298 ILE A C 1
ATOM 2398 O O . ILE A 1 298 ? 21.452 -5.545 -27.769 1.00 89.19 298 ILE A O 1
ATOM 2402 N N . LYS A 1 299 ? 22.753 -4.499 -29.275 1.00 90.31 299 LYS A N 1
ATOM 2403 C CA . LYS A 1 299 ? 23.373 -5.711 -29.834 1.00 90.31 299 LYS A CA 1
ATOM 2404 C C . LYS A 1 299 ? 24.832 -5.839 -29.429 1.00 90.31 299 LYS A C 1
ATOM 2406 O O . LYS A 1 299 ? 25.281 -6.943 -29.126 1.00 90.31 299 LYS A O 1
ATOM 2411 N N . ILE A 1 300 ? 25.566 -4.726 -29.420 1.00 93.38 300 ILE A N 1
ATOM 2412 C CA . ILE A 1 300 ? 26.988 -4.695 -29.071 1.00 93.38 300 ILE A CA 1
ATOM 2413 C C . ILE A 1 300 ? 27.191 -3.851 -27.812 1.00 93.38 300 ILE 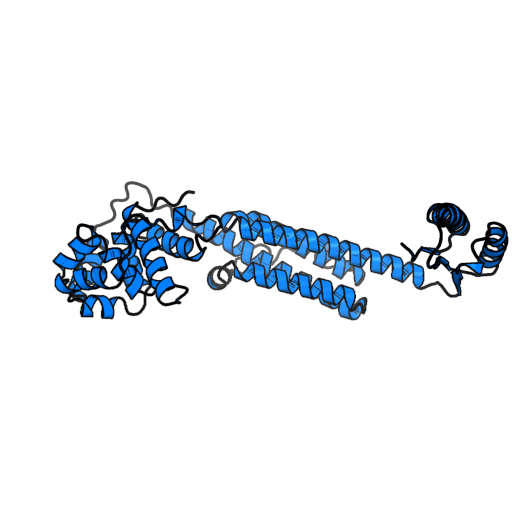A C 1
ATOM 2415 O O . ILE A 1 300 ? 26.938 -2.646 -27.793 1.00 93.38 300 ILE A O 1
ATOM 2419 N N . TYR A 1 301 ? 27.682 -4.506 -26.761 1.00 92.50 301 TYR A N 1
ATOM 2420 C CA . TYR A 1 301 ? 27.963 -3.919 -25.455 1.00 92.50 301 TYR A CA 1
ATOM 2421 C C . TYR A 1 301 ? 29.471 -3.960 -25.168 1.00 92.50 301 TYR A C 1
ATOM 2423 O O . TYR A 1 301 ? 30.088 -5.026 -25.199 1.00 92.50 301 TYR A O 1
ATOM 2431 N N . GLY A 1 302 ? 30.057 -2.798 -24.879 1.00 92.75 302 GLY A N 1
ATOM 2432 C CA . GLY A 1 302 ? 31.472 -2.631 -24.555 1.00 92.75 302 GLY A CA 1
ATOM 2433 C C . GLY A 1 302 ? 31.707 -2.492 -23.053 1.00 92.75 302 GLY A C 1
ATOM 2434 O O . GLY A 1 302 ? 31.009 -1.739 -22.377 1.00 92.75 302 GLY A O 1
ATOM 2435 N N . LEU A 1 303 ? 32.716 -3.182 -22.523 1.00 92.19 303 LEU A N 1
ATOM 2436 C CA . LEU A 1 303 ? 33.123 -3.084 -21.121 1.00 92.19 303 LEU A CA 1
ATOM 2437 C C . LEU A 1 303 ? 34.477 -2.376 -21.017 1.00 92.19 303 LEU A C 1
ATOM 2439 O O . LEU A 1 303 ? 35.484 -2.896 -21.487 1.00 92.19 303 LEU A O 1
ATOM 2443 N N . LEU A 1 304 ? 34.500 -1.217 -20.363 1.00 89.88 304 LEU A N 1
ATOM 2444 C CA . LEU A 1 304 ? 35.691 -0.390 -20.190 1.00 89.88 304 LEU A CA 1
ATOM 2445 C C . LEU A 1 304 ? 36.335 -0.653 -18.819 1.00 89.88 304 LEU A C 1
ATOM 2447 O O . LEU A 1 304 ? 35.832 -0.206 -17.788 1.00 89.88 304 LEU A O 1
ATOM 2451 N N . GLY A 1 305 ? 37.437 -1.407 -18.820 1.00 86.75 305 GLY A N 1
ATOM 2452 C CA . GLY A 1 305 ? 38.366 -1.600 -17.695 1.00 86.75 305 GLY A CA 1
ATOM 2453 C C . GLY A 1 305 ? 39.475 -0.539 -17.567 1.00 86.75 305 GLY A C 1
ATOM 2454 O O . GLY A 1 305 ? 39.491 0.453 -18.294 1.00 86.75 305 GLY A O 1
ATOM 2455 N N . HIS A 1 306 ? 40.423 -0.772 -16.647 1.00 82.69 306 HIS A N 1
ATOM 2456 C CA . HIS A 1 306 ? 41.565 0.122 -16.349 1.00 82.69 306 HIS A CA 1
ATOM 2457 C C . HIS A 1 306 ? 42.441 0.433 -17.562 1.00 82.69 306 HIS A C 1
ATOM 2459 O O . HIS A 1 306 ? 42.978 1.527 -17.680 1.00 82.69 306 HIS A O 1
ATOM 2465 N N . GLU A 1 307 ? 42.591 -0.528 -18.459 1.00 81.44 307 GLU A N 1
ATOM 2466 C CA . GLU A 1 307 ? 43.386 -0.423 -19.677 1.00 81.44 307 GLU A CA 1
ATOM 2467 C C . GLU A 1 307 ? 42.815 0.576 -20.700 1.00 81.44 307 GLU A C 1
ATOM 2469 O O . GLU A 1 307 ? 43.511 0.949 -21.637 1.00 81.44 307 GLU A O 1
ATOM 2474 N N . HIS A 1 308 ? 41.584 1.052 -20.491 1.00 83.88 308 HIS A N 1
ATOM 2475 C CA . HIS A 1 308 ? 40.894 1.999 -21.371 1.00 83.88 308 HIS A CA 1
ATOM 2476 C C . HIS A 1 308 ? 40.872 3.433 -20.815 1.00 83.88 308 HIS A C 1
ATOM 2478 O O . HIS A 1 308 ? 40.329 4.333 -21.447 1.00 83.88 308 HIS A O 1
ATOM 2484 N N . LEU A 1 309 ? 41.455 3.660 -19.633 1.00 77.12 309 LEU A N 1
ATOM 2485 C CA . LEU A 1 309 ? 41.435 4.917 -18.868 1.00 77.12 309 LEU A CA 1
ATOM 2486 C C . LEU A 1 309 ? 42.465 5.942 -19.390 1.00 77.12 309 LEU A C 1
ATOM 2488 O O . LEU A 1 309 ? 43.162 6.600 -18.614 1.00 77.12 309 LEU A O 1
ATOM 2492 N N . ASP A 1 310 ? 42.587 6.036 -20.711 1.00 78.94 310 ASP A N 1
ATOM 2493 C CA . ASP A 1 310 ? 43.472 6.954 -21.423 1.00 78.94 310 ASP A CA 1
ATOM 2494 C C . ASP A 1 310 ? 42.630 7.902 -22.294 1.00 78.94 310 ASP A C 1
ATOM 2496 O O . ASP A 1 310 ? 41.724 7.423 -22.982 1.00 78.94 310 ASP A O 1
ATOM 2500 N N . PRO A 1 311 ? 42.892 9.224 -22.309 1.00 71.06 311 PRO A N 1
ATOM 2501 C CA . PRO A 1 311 ? 42.152 10.162 -23.154 1.00 71.06 311 PRO A CA 1
ATOM 2502 C C . PRO A 1 311 ? 42.188 9.802 -24.646 1.00 71.06 311 PRO A C 1
ATOM 2504 O O . PRO A 1 311 ? 41.199 10.001 -25.343 1.00 71.06 311 PRO A O 1
ATOM 2507 N N . GLY A 1 312 ? 43.280 9.197 -25.135 1.00 80.00 312 GLY A N 1
ATOM 2508 C CA . GLY A 1 312 ? 43.383 8.738 -26.526 1.00 80.00 312 GLY A CA 1
ATOM 2509 C C . GLY A 1 312 ? 42.428 7.590 -26.871 1.00 80.00 312 GLY A C 1
ATOM 2510 O O . GLY A 1 312 ? 42.132 7.342 -28.041 1.00 80.00 312 GLY A O 1
ATOM 2511 N N . PHE A 1 313 ? 41.886 6.903 -25.862 1.00 85.62 313 PHE A N 1
ATOM 2512 C CA . PHE A 1 313 ? 40.879 5.873 -26.073 1.00 85.62 313 PHE A CA 1
ATOM 2513 C C . PHE A 1 313 ? 39.514 6.458 -26.469 1.00 85.62 313 PHE A C 1
ATOM 2515 O O . PHE A 1 313 ? 38.707 5.739 -27.055 1.00 85.62 313 PHE A O 1
ATOM 2522 N N . MET A 1 314 ? 39.252 7.750 -26.222 1.00 87.50 314 MET A N 1
ATOM 2523 C CA . MET A 1 314 ? 37.989 8.394 -26.611 1.00 87.50 314 MET A CA 1
ATOM 2524 C C . MET A 1 314 ? 37.791 8.412 -28.128 1.00 87.50 314 MET A C 1
ATOM 2526 O O . MET A 1 314 ? 36.714 8.051 -28.590 1.00 87.50 314 MET A O 1
ATOM 2530 N N . ASP A 1 315 ? 38.837 8.713 -28.901 1.00 89.94 315 ASP A N 1
ATOM 2531 C CA . ASP A 1 315 ? 38.781 8.693 -30.373 1.00 89.94 315 ASP A CA 1
ATOM 2532 C C . ASP A 1 315 ? 38.511 7.276 -30.903 1.00 89.94 315 ASP A C 1
ATOM 2534 O O . ASP A 1 315 ? 37.756 7.057 -31.856 1.00 89.94 315 ASP A O 1
ATOM 2538 N N . THR A 1 316 ? 39.103 6.280 -30.236 1.00 90.69 316 THR A N 1
ATOM 2539 C CA . THR A 1 316 ? 38.849 4.868 -30.540 1.00 90.69 316 THR A CA 1
ATOM 2540 C C . THR A 1 316 ? 37.397 4.515 -30.234 1.00 90.69 316 THR A C 1
ATOM 2542 O O . THR A 1 316 ? 36.746 3.839 -31.027 1.00 90.69 316 THR A O 1
ATOM 2545 N N . LEU A 1 317 ? 36.870 4.982 -29.102 1.00 91.56 317 LEU A N 1
ATOM 2546 C CA . LEU A 1 317 ? 35.501 4.716 -28.688 1.00 91.56 317 LEU A CA 1
ATOM 2547 C C . LEU A 1 317 ? 34.474 5.378 -29.611 1.00 91.56 317 LEU A C 1
ATOM 2549 O O . LEU A 1 317 ? 33.463 4.753 -29.924 1.00 91.56 317 LEU A O 1
ATOM 2553 N N . ASP A 1 318 ? 34.757 6.590 -30.081 1.00 92.94 318 ASP A N 1
ATOM 2554 C CA . ASP A 1 318 ? 33.938 7.294 -31.069 1.00 92.94 318 ASP A CA 1
ATOM 2555 C C . ASP A 1 318 ? 33.865 6.498 -32.376 1.00 92.94 318 ASP A C 1
ATOM 2557 O O . ASP A 1 318 ? 32.783 6.140 -32.844 1.00 92.94 318 ASP A O 1
ATOM 2561 N N . THR A 1 319 ? 35.025 6.052 -32.870 1.00 92.81 319 THR A N 1
ATOM 2562 C CA . THR A 1 319 ? 35.103 5.167 -34.041 1.00 92.81 319 THR A CA 1
ATOM 2563 C C . THR A 1 319 ? 34.313 3.871 -33.815 1.00 92.81 319 THR A C 1
ATOM 2565 O O . THR A 1 319 ? 33.624 3.383 -34.711 1.00 92.81 319 THR A O 1
ATOM 2568 N N . LEU A 1 320 ? 34.369 3.283 -32.616 1.00 93.75 320 LEU A N 1
ATOM 2569 C CA . LEU A 1 320 ? 33.593 2.083 -32.297 1.00 93.75 320 LEU A CA 1
ATOM 2570 C C . LEU A 1 320 ? 32.079 2.353 -32.303 1.00 93.75 320 LEU A C 1
ATOM 2572 O O . LEU A 1 320 ? 31.325 1.498 -32.774 1.00 93.75 320 LEU A O 1
ATOM 2576 N N . PHE A 1 321 ? 31.620 3.518 -31.833 1.00 93.94 321 PHE A N 1
ATOM 2577 C CA . PHE A 1 321 ? 30.208 3.908 -31.905 1.00 93.94 321 PHE A CA 1
ATOM 2578 C C . PHE A 1 321 ? 29.719 4.060 -33.346 1.00 93.94 321 PHE A C 1
ATOM 2580 O O . PHE A 1 321 ? 28.637 3.552 -33.663 1.00 93.94 321 PHE A O 1
ATOM 2587 N N . GLU A 1 322 ? 30.527 4.665 -34.222 1.00 92.12 322 GLU A N 1
ATOM 2588 C CA . GLU A 1 322 ? 30.247 4.750 -35.662 1.00 92.12 322 GLU A CA 1
ATOM 2589 C C . GLU A 1 322 ? 30.149 3.363 -36.316 1.00 92.12 322 GLU A C 1
ATOM 2591 O O . GLU A 1 322 ? 29.340 3.143 -37.217 1.00 92.12 322 GLU A O 1
ATOM 2596 N N . ASN A 1 323 ? 30.932 2.398 -35.825 1.00 92.81 323 ASN A N 1
ATOM 2597 C CA . ASN A 1 323 ? 30.994 1.033 -36.353 1.00 92.81 323 ASN A CA 1
ATOM 2598 C C . ASN A 1 323 ? 30.029 0.045 -35.665 1.00 92.81 323 ASN A C 1
ATOM 2600 O O . ASN A 1 323 ? 30.139 -1.167 -35.857 1.00 92.81 323 ASN A O 1
ATOM 2604 N N . GLY A 1 324 ? 29.050 0.543 -34.904 1.00 90.12 324 GLY A N 1
ATOM 2605 C CA . GLY A 1 324 ? 27.943 -0.270 -34.392 1.00 90.12 324 GLY A CA 1
ATOM 2606 C C . GLY A 1 324 ? 28.055 -0.706 -32.932 1.00 90.12 324 GLY A C 1
ATOM 2607 O O . GLY A 1 324 ? 27.270 -1.546 -32.501 1.00 90.12 324 GLY A O 1
ATOM 2608 N N . LEU A 1 325 ? 28.974 -0.138 -32.145 1.00 93.62 325 LEU A N 1
ATOM 2609 C CA . LEU A 1 325 ? 28.887 -0.225 -30.687 1.00 93.62 325 LEU A CA 1
ATOM 2610 C C . LEU A 1 325 ? 27.616 0.506 -30.223 1.00 93.62 325 LEU A C 1
ATOM 2612 O O . LEU A 1 325 ? 27.395 1.669 -30.565 1.00 93.62 325 LEU A O 1
ATOM 2616 N N . ASP A 1 326 ? 26.754 -0.172 -29.469 1.00 91.00 326 ASP A N 1
ATOM 2617 C CA . ASP A 1 326 ? 25.449 0.372 -29.066 1.00 91.00 326 ASP A CA 1
ATOM 2618 C C . ASP A 1 326 ? 25.481 0.961 -27.652 1.00 91.00 326 ASP A C 1
ATOM 2620 O O . ASP A 1 326 ? 24.740 1.891 -27.319 1.00 91.00 326 ASP A O 1
ATOM 2624 N N . MET A 1 327 ? 26.354 0.414 -26.807 1.00 93.50 327 MET A N 1
ATOM 2625 C CA . MET A 1 327 ? 26.412 0.740 -25.394 1.00 93.50 327 MET A CA 1
ATOM 2626 C C . MET A 1 327 ? 27.791 0.477 -24.807 1.00 93.50 327 MET A C 1
ATOM 2628 O O . MET A 1 327 ? 28.470 -0.472 -25.194 1.00 93.50 327 MET A O 1
ATOM 2632 N N . VAL A 1 328 ? 28.161 1.265 -23.801 1.00 93.31 328 VAL A N 1
ATOM 2633 C CA . VAL A 1 328 ? 29.377 1.065 -23.011 1.00 93.31 328 VAL A CA 1
ATOM 2634 C C . VAL A 1 328 ? 29.081 1.031 -21.519 1.00 93.31 328 VAL A C 1
ATOM 2636 O O . VAL A 1 328 ? 28.193 1.725 -21.020 1.00 93.31 328 VAL A O 1
ATOM 2639 N N . GLN A 1 329 ? 29.855 0.240 -20.785 1.00 92.50 329 GLN A N 1
ATOM 2640 C CA . GLN A 1 329 ? 29.895 0.268 -19.334 1.00 92.50 329 GLN A CA 1
ATOM 2641 C C . GLN A 1 329 ? 31.298 0.584 -18.841 1.00 92.50 329 GLN A C 1
ATOM 2643 O O . GLN A 1 329 ? 32.237 -0.154 -19.129 1.00 92.50 329 GLN A O 1
ATOM 2648 N N . LEU A 1 330 ? 31.414 1.612 -18.007 1.00 90.06 330 LEU A N 1
ATOM 2649 C CA . LEU A 1 330 ? 32.613 1.873 -17.229 1.00 90.06 330 LEU A CA 1
ATOM 2650 C C . LEU A 1 330 ? 32.649 0.938 -16.015 1.00 90.06 330 LEU A C 1
ATOM 2652 O O . LEU A 1 330 ? 31.730 0.960 -15.188 1.00 90.06 330 LEU A O 1
ATOM 2656 N N . ARG A 1 331 ? 33.688 0.096 -15.944 1.00 87.19 331 ARG A N 1
ATOM 2657 C CA . ARG A 1 331 ? 33.923 -0.841 -14.842 1.00 87.19 331 ARG A CA 1
ATOM 2658 C C . ARG A 1 331 ? 35.405 -0.902 -14.440 1.00 87.19 331 ARG A C 1
ATOM 2660 O O . ARG A 1 331 ? 36.147 -1.789 -14.862 1.00 87.19 331 ARG A O 1
ATOM 2667 N N . ILE A 1 332 ? 35.827 0.008 -13.578 1.00 83.25 332 ILE A N 1
ATOM 2668 C CA . ILE A 1 332 ? 37.177 0.162 -13.055 1.00 83.25 332 ILE A CA 1
ATOM 2669 C C . ILE A 1 332 ? 37.206 -0.002 -11.527 1.00 83.25 332 ILE A C 1
ATOM 2671 O O . ILE A 1 332 ? 36.750 0.846 -10.761 1.00 83.25 332 ILE A O 1
ATOM 2675 N N . LYS A 1 333 ? 37.882 -1.054 -11.055 1.00 75.38 333 LYS A N 1
ATOM 2676 C CA . LYS A 1 333 ? 38.120 -1.281 -9.620 1.00 75.38 333 LYS A CA 1
ATOM 2677 C C . LYS A 1 333 ? 39.424 -0.624 -9.172 1.00 75.38 333 LYS A C 1
ATOM 2679 O O . LYS A 1 333 ? 40.468 -0.996 -9.684 1.00 75.38 333 LYS A O 1
ATOM 2684 N N . ASN A 1 334 ? 39.411 0.229 -8.147 1.00 70.31 334 ASN A N 1
ATOM 2685 C CA . ASN A 1 334 ? 40.611 0.847 -7.537 1.00 70.31 334 ASN A CA 1
ATOM 2686 C C . ASN A 1 334 ? 41.280 1.983 -8.351 1.00 70.31 334 ASN A C 1
ATOM 2688 O O . ASN A 1 334 ? 42.505 2.081 -8.367 1.00 70.31 334 ASN A O 1
ATOM 2692 N N . ALA A 1 335 ? 40.513 2.854 -9.015 1.00 69.50 335 ALA A N 1
ATOM 2693 C CA . ALA A 1 335 ? 41.040 4.098 -9.597 1.00 69.50 335 ALA A CA 1
ATOM 2694 C C . ALA A 1 335 ? 40.971 5.288 -8.622 1.00 69.50 335 ALA A C 1
ATOM 2696 O O . ALA A 1 335 ? 40.205 5.289 -7.659 1.00 69.50 335 ALA A O 1
ATOM 2697 N N . THR A 1 336 ? 41.769 6.327 -8.885 1.00 78.25 336 THR A N 1
ATOM 2698 C CA . THR A 1 336 ? 41.690 7.605 -8.161 1.00 78.25 336 THR A CA 1
ATOM 2699 C C . THR A 1 336 ? 40.421 8.365 -8.562 1.00 78.25 336 THR A C 1
ATOM 2701 O O . THR A 1 336 ? 40.189 8.565 -9.753 1.00 78.25 336 THR A O 1
ATOM 2704 N N . TYR A 1 337 ? 39.645 8.846 -7.582 1.00 79.00 337 TYR A N 1
ATOM 2705 C CA . TYR A 1 337 ? 38.342 9.496 -7.805 1.00 79.00 337 TYR A CA 1
ATOM 2706 C C . TYR A 1 337 ? 38.364 10.635 -8.835 1.00 79.00 337 TYR A C 1
ATOM 2708 O O . TYR A 1 337 ? 37.487 10.679 -9.688 1.00 79.00 337 TYR A O 1
ATOM 2716 N N . SER A 1 338 ? 39.371 11.518 -8.800 1.00 80.19 338 SER A N 1
ATOM 2717 C CA . SER A 1 338 ? 39.460 12.650 -9.742 1.00 80.19 338 SER A CA 1
ATOM 2718 C C . SER A 1 338 ? 39.532 12.177 -11.194 1.00 80.19 338 SER A C 1
ATOM 2720 O O . SER A 1 338 ? 38.737 12.607 -12.016 1.00 80.19 338 SER A O 1
ATOM 2722 N N . LYS A 1 339 ? 40.422 11.220 -11.492 1.00 79.56 339 LYS A N 1
ATOM 2723 C CA . LYS A 1 339 ? 40.595 10.698 -12.854 1.00 79.56 339 LYS A CA 1
ATOM 2724 C C . LYS A 1 339 ? 39.350 9.976 -13.358 1.00 79.56 339 LYS A C 1
ATOM 2726 O O . LYS A 1 339 ? 38.998 10.107 -14.522 1.00 79.56 339 LYS A O 1
ATOM 2731 N N . LEU A 1 340 ? 38.693 9.210 -12.487 1.00 84.31 340 LEU A N 1
ATOM 2732 C CA . LEU A 1 340 ? 37.478 8.489 -12.858 1.00 84.31 340 LEU A CA 1
ATOM 2733 C C . LEU A 1 340 ? 36.320 9.457 -13.127 1.00 84.31 340 LEU A C 1
ATOM 2735 O O . LEU A 1 340 ? 35.552 9.228 -14.058 1.00 84.31 340 LEU A O 1
ATOM 2739 N N . LEU A 1 341 ? 36.219 10.543 -12.357 1.00 86.50 341 LEU A N 1
ATOM 2740 C CA . LEU A 1 341 ? 35.202 11.572 -12.548 1.00 86.50 341 LEU A CA 1
ATOM 2741 C C . LEU A 1 341 ? 35.402 12.328 -13.867 1.00 86.50 341 LEU A C 1
ATOM 2743 O O . LEU A 1 341 ? 34.453 12.431 -14.642 1.00 86.50 341 LEU A O 1
ATOM 2747 N N . ASP A 1 342 ? 36.624 12.790 -14.140 1.00 86.31 342 ASP A N 1
ATOM 2748 C CA . ASP A 1 342 ? 36.959 13.511 -15.376 1.00 86.31 342 ASP A CA 1
ATOM 2749 C C . ASP A 1 342 ? 36.658 12.640 -16.608 1.00 86.31 342 ASP A C 1
ATOM 2751 O O . ASP A 1 342 ? 35.901 13.034 -17.497 1.00 86.31 342 ASP A O 1
ATOM 2755 N N . TYR A 1 343 ? 37.123 11.388 -16.589 1.00 87.50 343 TYR A N 1
ATOM 2756 C CA . TYR A 1 343 ? 36.864 10.417 -17.654 1.00 87.50 343 TYR A CA 1
ATOM 2757 C C . TYR A 1 343 ? 35.367 10.085 -17.806 1.00 87.50 343 TYR A C 1
ATOM 2759 O O . TYR A 1 343 ? 34.863 9.917 -18.915 1.00 87.50 343 TYR A O 1
ATOM 2767 N N . SER A 1 344 ? 34.614 10.037 -16.701 1.00 89.06 344 SER A N 1
ATOM 2768 C CA . SER A 1 344 ? 33.161 9.819 -16.735 1.00 89.06 344 SER A CA 1
ATOM 2769 C C . SER A 1 344 ? 32.411 10.979 -17.395 1.00 89.06 344 SER A C 1
ATOM 2771 O O . SER A 1 344 ? 31.416 10.745 -18.085 1.00 89.06 344 SER A O 1
ATOM 2773 N N . PHE A 1 345 ? 32.863 12.223 -17.206 1.00 90.25 345 PHE A N 1
ATOM 2774 C CA . PHE A 1 345 ? 32.280 13.387 -17.879 1.00 90.25 345 PHE A CA 1
ATOM 2775 C C . PHE A 1 345 ? 32.531 13.360 -19.387 1.00 90.25 345 PHE A C 1
ATOM 2777 O O . PHE A 1 345 ? 31.606 13.620 -20.164 1.00 90.25 345 PHE A O 1
ATOM 2784 N N . GLU A 1 346 ? 33.743 13.000 -19.802 1.00 90.38 346 GLU A N 1
ATOM 2785 C CA . GLU A 1 346 ? 34.082 12.828 -21.216 1.00 90.38 346 GLU A CA 1
ATOM 2786 C C . GLU A 1 346 ? 33.244 11.711 -21.850 1.00 90.38 346 GLU A C 1
ATOM 2788 O O . GLU A 1 346 ? 32.559 11.949 -22.846 1.00 90.38 346 GLU A O 1
ATOM 2793 N N . LEU A 1 347 ? 33.168 10.539 -21.208 1.00 91.06 347 LEU A N 1
ATOM 2794 C CA . LEU A 1 347 ? 32.343 9.421 -21.674 1.00 91.06 347 LEU A CA 1
ATOM 2795 C C . LEU A 1 347 ? 30.872 9.802 -21.796 1.00 91.06 347 LEU A C 1
ATOM 2797 O O . LEU A 1 347 ? 30.214 9.441 -22.772 1.00 91.06 347 LEU A O 1
ATOM 2801 N N . LYS A 1 348 ? 30.332 10.530 -20.814 1.00 93.12 348 LYS A N 1
ATOM 2802 C CA . LYS A 1 348 ? 28.947 11.007 -20.850 1.00 93.12 348 LYS A CA 1
ATOM 2803 C C . LYS A 1 348 ? 28.713 11.938 -22.037 1.00 93.12 348 LYS A C 1
ATOM 2805 O O . LYS A 1 348 ? 27.672 11.848 -22.680 1.00 93.12 348 LYS A O 1
ATOM 2810 N N . THR A 1 349 ? 29.663 12.823 -22.322 1.00 93.19 349 THR A N 1
ATOM 2811 C CA . THR A 1 349 ? 29.567 13.766 -23.443 1.00 93.19 349 THR A CA 1
ATOM 2812 C C . THR A 1 349 ? 29.604 13.022 -24.777 1.00 93.19 349 THR A C 1
ATOM 2814 O O . THR A 1 349 ? 28.735 13.241 -25.620 1.00 93.19 349 THR A O 1
ATOM 2817 N N . LEU A 1 350 ? 30.539 12.083 -24.930 1.00 92.38 350 LEU A N 1
ATOM 2818 C CA . LEU A 1 350 ? 30.707 11.286 -26.144 1.00 92.38 350 LEU A CA 1
ATOM 2819 C C . LEU A 1 350 ? 29.502 10.378 -26.425 1.00 92.38 350 LEU A C 1
ATOM 2821 O O . LEU A 1 350 ? 28.984 10.333 -27.541 1.00 92.38 350 LEU A O 1
ATOM 2825 N N . THR A 1 351 ? 29.017 9.677 -25.399 1.00 92.44 351 THR A N 1
ATOM 2826 C CA . THR A 1 351 ? 27.845 8.795 -25.518 1.00 92.44 351 THR A CA 1
ATOM 2827 C C . THR A 1 351 ? 26.570 9.580 -25.803 1.00 92.44 351 THR A C 1
ATOM 2829 O O . THR A 1 351 ? 25.782 9.160 -26.647 1.00 92.44 351 THR A O 1
ATOM 2832 N N . ALA A 1 352 ? 26.388 10.754 -25.185 1.00 91.81 352 ALA A N 1
ATOM 2833 C CA . ALA A 1 352 ? 25.265 11.639 -25.490 1.00 91.81 352 ALA A CA 1
ATOM 2834 C C . ALA A 1 352 ? 25.315 12.171 -26.931 1.00 91.81 352 ALA A C 1
ATOM 2836 O O . ALA A 1 352 ? 24.277 12.203 -27.589 1.00 91.81 352 ALA A O 1
ATOM 2837 N N . HIS A 1 353 ? 26.499 12.544 -27.431 1.00 92.06 353 HIS A N 1
ATOM 2838 C CA . HIS A 1 353 ? 26.684 12.988 -28.816 1.00 92.06 353 HIS A CA 1
ATOM 2839 C C . HIS A 1 353 ? 26.285 11.902 -29.826 1.00 92.06 353 HIS A C 1
ATOM 2841 O O . HIS A 1 353 ? 25.565 12.179 -30.781 1.00 92.06 353 HIS A O 1
ATOM 2847 N N . ASN A 1 354 ? 26.680 10.657 -29.560 1.00 90.69 354 ASN A N 1
ATOM 2848 C CA . ASN A 1 354 ? 26.402 9.510 -30.424 1.00 90.69 354 ASN A CA 1
ATOM 2849 C C . ASN A 1 354 ? 25.013 8.872 -30.205 1.00 90.69 354 ASN A C 1
ATOM 2851 O O . ASN A 1 354 ? 24.659 7.910 -30.888 1.00 90.69 354 ASN A O 1
ATOM 2855 N N . GLY A 1 355 ? 24.225 9.354 -29.236 1.00 89.25 355 GLY A N 1
ATOM 2856 C CA . GLY A 1 355 ? 22.936 8.754 -28.869 1.00 89.25 355 GLY A CA 1
ATOM 2857 C C . GLY A 1 355 ? 23.052 7.334 -28.294 1.00 89.25 355 GLY A C 1
ATOM 2858 O O . GLY A 1 355 ? 22.135 6.528 -28.449 1.00 89.25 355 GLY A O 1
ATOM 2859 N N . LYS A 1 356 ? 24.183 7.009 -27.659 1.00 91.56 356 LYS A N 1
ATOM 2860 C CA . LYS A 1 356 ? 24.521 5.675 -27.136 1.00 91.56 356 LYS A CA 1
ATOM 2861 C C . LYS A 1 356 ? 24.329 5.606 -25.626 1.00 91.56 356 LYS A C 1
ATOM 2863 O O . LYS A 1 356 ? 24.352 6.620 -24.929 1.00 91.56 356 LYS A O 1
ATOM 2868 N N . LEU A 1 357 ? 24.138 4.396 -25.102 1.00 90.69 357 LEU A N 1
ATOM 2869 C CA . LEU A 1 357 ? 23.934 4.198 -23.666 1.00 90.69 357 LEU A CA 1
ATOM 2870 C C . LEU A 1 357 ? 25.267 4.084 -22.916 1.00 90.69 357 LEU A C 1
ATOM 2872 O O . LEU A 1 357 ? 26.203 3.424 -23.367 1.00 90.69 357 LEU A O 1
ATOM 2876 N N . LEU A 1 358 ? 25.307 4.680 -21.725 1.00 91.38 358 LEU A N 1
ATOM 2877 C CA . LEU A 1 358 ? 26.416 4.591 -20.780 1.00 91.38 358 LEU A CA 1
ATOM 2878 C C . LEU A 1 358 ? 25.913 4.024 -19.451 1.00 91.38 358 LEU A C 1
ATOM 2880 O O . LEU A 1 358 ? 24.991 4.577 -18.849 1.00 91.38 358 LEU A O 1
ATOM 2884 N N . ILE A 1 359 ? 26.550 2.962 -18.962 1.00 90.38 359 ILE A N 1
ATOM 2885 C CA . ILE A 1 359 ? 26.457 2.540 -17.559 1.00 90.38 359 ILE A CA 1
ATOM 2886 C C . ILE A 1 359 ? 27.771 2.874 -16.866 1.00 90.38 359 ILE A C 1
ATOM 2888 O O . ILE A 1 359 ? 28.842 2.526 -17.347 1.00 90.38 359 ILE A O 1
ATOM 2892 N N . ILE A 1 360 ? 27.696 3.483 -15.691 1.00 88.06 360 ILE A N 1
ATOM 2893 C CA . ILE A 1 360 ? 28.841 3.598 -14.790 1.00 88.06 360 ILE A CA 1
ATOM 2894 C C . ILE A 1 360 ? 28.523 2.718 -13.594 1.00 88.06 360 ILE A C 1
ATOM 2896 O O . ILE A 1 360 ? 27.542 2.952 -12.891 1.00 88.06 360 ILE A O 1
ATOM 2900 N N . ASN A 1 361 ? 29.299 1.652 -13.425 1.00 75.69 361 ASN A N 1
ATOM 2901 C CA . ASN A 1 361 ? 29.088 0.678 -12.363 1.00 75.69 361 ASN A CA 1
ATOM 2902 C C . ASN A 1 361 ? 30.354 0.555 -11.526 1.00 75.69 361 ASN A C 1
ATOM 2904 O O . ASN A 1 361 ? 30.966 -0.507 -11.499 1.00 75.69 361 ASN A O 1
ATOM 2908 N N . ASP A 1 362 ? 30.722 1.661 -10.884 1.00 66.19 362 ASP A N 1
ATOM 2909 C CA . ASP A 1 362 ? 31.703 1.751 -9.809 1.00 66.19 362 ASP A CA 1
ATOM 2910 C C . ASP A 1 362 ? 31.402 2.986 -8.949 1.00 66.19 362 ASP A C 1
ATOM 2912 O O . ASP A 1 362 ? 30.659 3.868 -9.375 1.00 66.19 362 ASP A O 1
ATOM 2916 N N . ARG A 1 363 ? 31.919 2.949 -7.714 1.00 55.47 363 ARG A N 1
ATOM 2917 C CA . ARG A 1 363 ? 31.538 3.754 -6.537 1.00 55.47 363 ARG A CA 1
ATOM 2918 C C . ARG A 1 363 ? 31.229 5.228 -6.765 1.00 55.47 363 ARG A C 1
ATOM 2920 O O . ARG A 1 363 ? 32.102 5.925 -7.324 1.00 55.47 363 ARG A O 1
#

pLDDT: mean 74.99, std 17.69, range [32.38, 97.31]

Sequence (363 aa):
MELELSSACRRALDFAFHLAFEEGILEPEAKHCISALLFDPEGPVTNLLKDFGLQESRIVSAKTNNNIEAGFSVFESAKKPYISSKILRISKKILAEQEGTSLGFLVYLIEDFKNTQLILESMGVNWEQLINWIDNQRMAPLVLDVPLDLDANTEIDSCLRILDAAANRVREGLRVVDDYCRFILNSSLLCTITKKLRHDFNETLQWIPATLIISHRNVEEDVGTSIHTNQELTRLNDEDVFKANIKRVQESLRSLEEFGKLESPDFSVAIGEIRYRSYDLEQRIFRFLDYSGKLKDIKIYGLLGHEHLDPGFMDTLDTLFENGLDMVQLRIKNATYSKLLDYSFELKTLTAHNGKLLIINDR

Radius of gyration: 33.24 Å; chains: 1; bounding box: 81×34×91 Å

Secondary structure (DSSP, 8-state):
------HHHHHHHHHHHHHHHHTT-SS--HHHHHHHHTTSTTSHHHHHHHHTT--HHHHHHHHHT----TT--HHHH-SS--S-HHHHHHHHHHHHHHTT-HHHHHHHHHHH-TTHHHHHHHTT--HHHHHHHHHHHHTS----SS---TTHHHHHHHHHHHHHHHHHHHHHHHHHHHHIIIIIS--HHHHHHHHHHHHHHHHHHTTS-HHHHHTT--STT-TTTT---HHHH--SSHHHHHHHHHHHHHHHHHHHHHHHHHH-HHHHHHHHHHHHHHHHHHHHHHHHHHHHHHHHT---EEEE-GGG-STTHHHHHHHHHHTT--EEEE--SS--HHHHHHHHHHHHHHHHHTT-EEEE---